Protein AF-A0A7C5D287-F1 (afdb_monomer)

Sequence (331 aa):
MSLDAKGRASMLAATVLAVMLTVVLGYGSAGIPYLELREWARSEGLNVTWEKKGKVWHITGNRGTMVLKNNSACALFNGVRVWLFYVVQASPSSIKVSDADLEHVIKPLFQAGAPRRVRVVVIDPGHGGRDRGYSCRNISEKSVTLTLANQLRSQLESKGYTVVLTRNSDTGVSLSGRAAKANAVKGDLFVSLHCNATEVSPGSAKGVEVYCLTPVNGRSTNSGRPGSSSAVMDLQQIKESVRLAFLVQSNVVNQVGMQDRGVRFGNFEVLRLVRMPGILIETGFLSNPSERERLLDPSYQARLVMAICDAIHEYARGNTTYNQRGQGSGK

Radius of gyration: 21.34 Å; Cα contacts (8 Å, |Δi|>4): 691; chains: 1; bounding box: 63×61×52 Å

pLDDT: mean 87.02, std 17.91, range [31.44, 98.94]

Nearest PDB structures (foldseek):
  4rn7-assembly1_A  TM=9.288E-01  e=2.659E-21  Clostridioides difficile 630
  5emi-assembly1_A  TM=9.185E-01  e=3.587E-18  Nostoc punctiforme PCC 73102
  8c2o-assembly2_B  TM=8.917E-01  e=2.047E-17  Escherichia coli
  5j72-assembly1_A  TM=8.533E-01  e=7.673E-17  Clostridioides difficile 630
  8c0j-assembly1_A  TM=8.307E-01  e=1.485E-16  Citrobacter rodentium

Foldseek 3Di:
DDDDPVVVVVVVVVVVPVPPPVFPFDADPVRFTKGFVCSLLVVVVWDKDAPDQFAWIWIADPLAIKIAGAQAQWIAGVNFTAGFLDHWHTDNVTTIDTPCCVQQAVSLLRDFDDQDQAAEEEEEQPFADPGQPDDDDPDGFSVLSLVLRVLLCVLLVVVRHHYHYLDNHRHGDDLLSSQVVCVVVVGQEYEYETAAEDPPPQQPDKFKEKEAEAPQQGQFPPPRDGANDAPQDDSVLSSLLNLLRQLLLQLCCVQLVTDRPHYGYDNDSSNSRHNHNYMYMNLIYCSHPVRVVLSPDPVSSNSSSVSSSVSVVCSSRRHRHDDPPPPDPPD

Mean predicted aligned error: 7.83 Å

Structure (mmCIF, N/CA/C/O backbone):
data_AF-A0A7C5D287-F1
#
_entry.id   AF-A0A7C5D287-F1
#
loop_
_atom_site.group_PDB
_atom_site.id
_atom_site.type_symbol
_atom_site.label_atom_id
_atom_site.label_alt_id
_atom_site.label_comp_id
_atom_site.label_asym_id
_atom_site.label_entity_id
_atom_site.label_seq_id
_atom_site.pdbx_PDB_ins_code
_atom_site.Cartn_x
_atom_site.Cartn_y
_atom_site.Cartn_z
_atom_site.occupancy
_atom_site.B_iso_or_equiv
_atom_site.auth_seq_id
_atom_site.a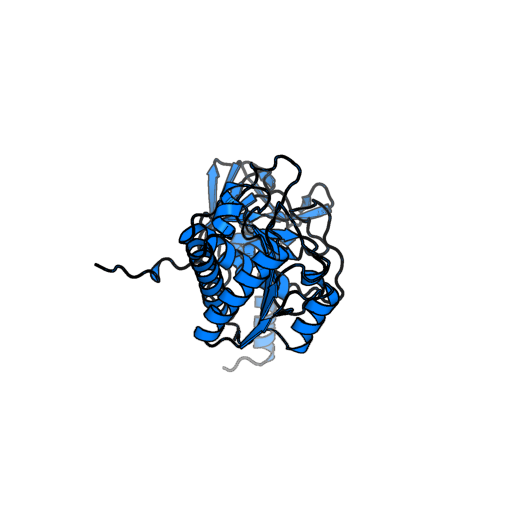uth_comp_id
_atom_site.auth_asym_id
_atom_site.auth_atom_id
_atom_site.pdbx_PDB_model_num
ATOM 1 N N . MET A 1 1 ? -37.020 -40.758 12.927 1.00 44.41 1 MET A N 1
ATOM 2 C CA . MET A 1 1 ? -37.681 -39.434 12.902 1.00 44.41 1 MET A CA 1
ATOM 3 C C . MET A 1 1 ? -36.865 -38.501 12.021 1.00 44.41 1 MET A C 1
ATOM 5 O O . MET A 1 1 ? -35.832 -38.005 12.445 1.00 44.41 1 MET A O 1
ATOM 9 N N . SER A 1 2 ? -37.265 -38.371 10.757 1.00 43.56 2 SER A N 1
ATOM 10 C CA . SER A 1 2 ? -36.645 -37.481 9.771 1.00 43.56 2 SER A CA 1
ATOM 11 C C . SER A 1 2 ? -37.422 -36.167 9.790 1.00 43.56 2 SER A C 1
ATOM 13 O O . SER A 1 2 ? -38.632 -36.177 9.584 1.00 43.56 2 SER A O 1
ATOM 15 N N . LEU A 1 3 ? -36.754 -35.058 10.113 1.00 40.56 3 LEU A N 1
ATOM 16 C CA . LEU A 1 3 ? -37.329 -33.72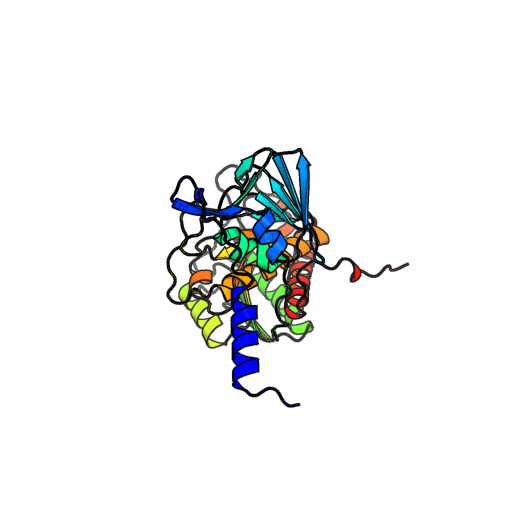5 9.941 1.00 40.56 3 LEU A CA 1
ATOM 17 C C . LEU A 1 3 ? -37.374 -33.406 8.444 1.00 40.56 3 LEU A C 1
ATOM 19 O O . LEU A 1 3 ? -36.377 -33.605 7.741 1.00 40.56 3 LEU A O 1
ATOM 23 N N . ASP A 1 4 ? -38.530 -32.938 7.978 1.00 59.97 4 ASP A N 1
ATOM 24 C CA . ASP A 1 4 ? -38.771 -32.609 6.578 1.00 59.97 4 ASP A CA 1
ATOM 25 C C . ASP A 1 4 ? -37.921 -31.411 6.100 1.00 59.97 4 ASP A C 1
ATOM 27 O O . ASP A 1 4 ? -37.342 -30.641 6.876 1.00 59.97 4 ASP A O 1
ATOM 31 N N . ALA A 1 5 ? -37.836 -31.250 4.779 1.00 48.78 5 ALA A N 1
ATOM 32 C CA . ALA A 1 5 ? -37.070 -30.184 4.140 1.00 48.78 5 ALA A CA 1
ATOM 33 C C . ALA A 1 5 ? -37.578 -28.763 4.480 1.00 48.78 5 ALA A C 1
ATOM 35 O O . ALA A 1 5 ? -36.818 -27.803 4.344 1.00 48.78 5 ALA A O 1
ATOM 36 N N . LYS A 1 6 ? -38.819 -28.611 4.972 1.00 48.47 6 LYS A N 1
ATOM 37 C CA . LYS A 1 6 ? -39.368 -27.322 5.423 1.00 48.47 6 LYS A CA 1
ATOM 38 C C . LYS A 1 6 ? -38.861 -26.950 6.820 1.00 48.47 6 LYS A C 1
ATOM 40 O O . LYS A 1 6 ? -38.581 -25.777 7.055 1.00 48.47 6 LYS A O 1
ATOM 45 N N . GLY A 1 7 ? -38.625 -27.929 7.695 1.00 40.66 7 GLY A N 1
ATOM 46 C CA . GLY A 1 7 ? -38.014 -27.736 9.014 1.00 40.66 7 GLY A CA 1
ATOM 47 C C . GLY A 1 7 ? -36.535 -27.332 8.970 1.00 40.66 7 GLY A C 1
ATOM 48 O O . GLY A 1 7 ? -36.065 -26.609 9.843 1.00 40.66 7 GLY A O 1
ATOM 49 N N . ARG A 1 8 ? -35.790 -27.731 7.928 1.00 46.97 8 ARG A N 1
ATOM 50 C CA . ARG A 1 8 ? -34.397 -27.278 7.723 1.00 46.97 8 ARG A CA 1
ATOM 51 C C . ARG A 1 8 ? -34.311 -25.867 7.135 1.00 46.97 8 ARG A C 1
ATOM 53 O O . ARG A 1 8 ? -33.411 -25.115 7.502 1.00 46.97 8 ARG A O 1
ATOM 60 N N . ALA A 1 9 ? -35.259 -25.483 6.279 1.00 42.81 9 ALA A N 1
ATOM 61 C CA . ALA A 1 9 ? -35.326 -24.134 5.715 1.00 42.81 9 ALA A CA 1
ATOM 62 C C . ALA A 1 9 ? -35.752 -23.081 6.756 1.00 42.81 9 ALA A C 1
ATOM 64 O O . ALA A 1 9 ? -35.215 -21.975 6.750 1.00 42.81 9 ALA A O 1
ATOM 65 N N . SER A 1 10 ? -36.645 -23.424 7.692 1.00 41.81 10 SER A N 1
ATOM 66 C CA . SER A 1 10 ? -37.041 -22.518 8.780 1.00 41.81 10 SER A CA 1
ATOM 67 C C . SER A 1 10 ? -35.944 -22.340 9.834 1.00 41.81 10 SER A C 1
ATOM 69 O O . SER A 1 10 ? -35.790 -21.240 10.356 1.00 41.81 10 SER A O 1
ATOM 71 N N . MET A 1 11 ? -35.117 -23.363 10.088 1.00 38.91 11 MET A N 1
ATOM 72 C CA . MET 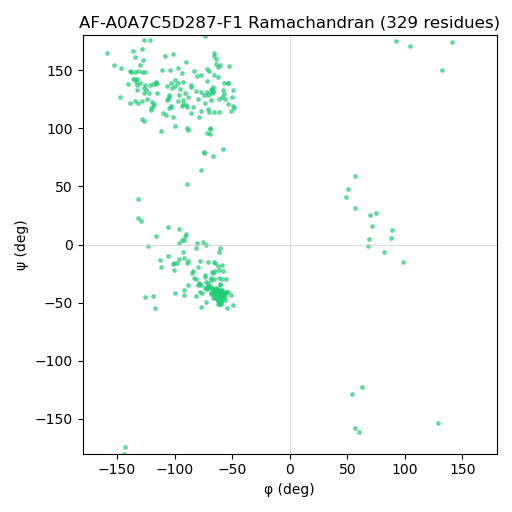A 1 11 ? -33.948 -23.244 10.969 1.00 38.91 11 MET A CA 1
ATOM 73 C C . MET A 1 11 ? -32.804 -22.450 10.318 1.00 38.91 11 MET A C 1
ATOM 75 O O . MET A 1 11 ? -32.174 -21.643 10.997 1.00 38.91 11 MET A O 1
ATOM 79 N N . LEU A 1 12 ? -32.563 -22.587 9.005 1.00 37.50 12 LEU A N 1
ATOM 80 C CA . LEU A 1 12 ? -31.613 -21.719 8.291 1.00 37.50 12 LEU A CA 1
ATOM 81 C C . LEU A 1 12 ? -32.113 -20.270 8.179 1.00 37.50 12 LEU A C 1
ATOM 83 O O . LEU A 1 12 ? -31.317 -19.355 8.359 1.00 37.50 12 LEU A O 1
ATOM 87 N N . ALA A 1 13 ? -33.412 -20.036 7.973 1.00 36.03 13 ALA A N 1
ATOM 88 C CA . ALA A 1 13 ? -33.974 -18.684 7.998 1.00 36.03 13 ALA A CA 1
ATOM 89 C C . ALA A 1 13 ? -33.930 -18.064 9.410 1.00 36.03 13 ALA A C 1
ATOM 91 O O . ALA A 1 13 ? -33.606 -16.889 9.550 1.00 36.03 13 ALA A O 1
ATOM 92 N N . ALA A 1 14 ? -34.161 -18.856 10.465 1.00 34.06 14 ALA A N 1
ATOM 93 C CA . ALA A 1 14 ? -34.075 -18.400 11.855 1.00 34.06 14 ALA A CA 1
ATOM 94 C C . ALA A 1 14 ? -32.630 -18.176 12.340 1.00 34.06 14 ALA A C 1
ATOM 96 O O . ALA A 1 14 ? -32.400 -17.331 13.201 1.00 34.06 14 ALA A O 1
ATOM 97 N N . THR A 1 15 ? -31.642 -18.868 11.761 1.00 33.41 15 THR A N 1
ATOM 98 C CA . THR A 1 15 ? -30.217 -18.668 12.096 1.00 33.41 15 THR A CA 1
ATOM 99 C C . THR A 1 15 ? -29.593 -17.519 11.291 1.00 33.41 15 THR A C 1
ATOM 101 O O . THR A 1 15 ? -28.661 -16.876 11.762 1.00 33.41 15 THR A O 1
ATOM 104 N N . VAL A 1 16 ? -30.144 -17.187 10.117 1.00 34.12 16 VAL A N 1
ATOM 105 C CA . VAL A 1 16 ? -29.738 -16.005 9.328 1.00 34.12 16 VAL A CA 1
ATOM 106 C C . VAL A 1 16 ? -30.372 -14.706 9.860 1.00 34.12 16 VAL A C 1
ATOM 108 O O . VAL A 1 16 ? -29.826 -13.629 9.639 1.00 34.12 16 VAL A O 1
ATOM 111 N N . LEU A 1 17 ? -31.459 -14.784 10.638 1.00 33.09 17 LEU A N 1
ATOM 112 C CA . LEU A 1 17 ? -32.114 -13.611 11.237 1.00 33.09 17 LEU A CA 1
ATOM 113 C C . LEU A 1 17 ? -31.613 -13.251 12.655 1.00 33.09 17 LEU A C 1
ATOM 115 O O . LEU A 1 17 ? -31.904 -12.161 13.140 1.00 33.09 17 LEU A O 1
ATOM 119 N N . ALA A 1 18 ? -30.842 -14.120 13.320 1.00 33.06 18 ALA A N 1
ATOM 120 C CA . ALA A 1 18 ? -30.454 -13.956 14.731 1.00 33.06 18 ALA A CA 1
ATOM 121 C C . ALA A 1 18 ? -29.103 -13.247 14.983 1.00 33.06 18 ALA A C 1
ATOM 123 O O . ALA A 1 18 ? -28.701 -13.092 16.133 1.00 33.06 18 ALA A O 1
ATOM 124 N N . VAL A 1 19 ? -28.417 -12.762 13.941 1.00 37.09 19 VAL A N 1
ATOM 125 C CA . VAL A 1 19 ? -27.291 -11.807 14.078 1.00 37.09 19 VAL A CA 1
ATOM 126 C C . VAL A 1 19 ? -27.470 -10.630 13.112 1.00 37.09 19 VAL A C 1
ATOM 128 O O . VAL A 1 19 ? -26.521 -10.114 12.532 1.00 37.09 19 VAL A O 1
ATOM 131 N N . MET A 1 20 ? -28.705 -10.153 12.946 1.00 38.22 20 MET A N 1
ATOM 132 C CA . MET A 1 20 ? -28.914 -8.740 12.627 1.00 38.22 20 MET A CA 1
ATOM 133 C C . MET A 1 20 ? -28.654 -7.974 13.922 1.00 38.22 20 MET A C 1
ATOM 135 O O . MET A 1 20 ? -29.569 -7.641 14.670 1.00 38.22 20 MET A O 1
ATOM 139 N N . LEU A 1 21 ? -27.367 -7.788 14.235 1.00 41.53 21 LEU A N 1
ATOM 140 C CA . LEU A 1 21 ? -26.924 -6.805 15.211 1.00 41.53 21 LEU A CA 1
ATOM 141 C C . LEU A 1 21 ? -27.648 -5.512 14.827 1.00 41.53 21 LEU A C 1
ATOM 143 O O . LEU A 1 21 ? -27.489 -5.046 13.697 1.00 41.53 21 LEU A O 1
ATOM 147 N N . THR A 1 22 ? -28.502 -4.986 15.704 1.00 40.97 22 THR A N 1
ATOM 148 C CA . THR A 1 22 ? -29.134 -3.681 15.511 1.00 40.97 22 THR A CA 1
ATOM 149 C C . THR A 1 22 ? -28.029 -2.637 15.586 1.00 40.97 22 THR A C 1
ATOM 151 O O . THR A 1 22 ? -27.821 -2.002 16.613 1.00 40.97 22 THR A O 1
ATOM 154 N N . VAL A 1 23 ? -27.246 -2.520 14.518 1.00 50.84 23 VAL A N 1
ATOM 155 C CA . VAL A 1 23 ? -26.217 -1.509 14.378 1.00 50.84 23 VAL A CA 1
ATOM 156 C C . VAL A 1 23 ? -26.973 -0.203 14.240 1.00 50.84 23 VAL A C 1
ATOM 158 O O . VAL A 1 23 ? -27.523 0.115 13.185 1.00 50.84 23 VAL A O 1
ATOM 161 N N . VAL A 1 24 ? -27.059 0.538 15.339 1.00 53.25 24 VAL A N 1
ATOM 162 C CA . VAL A 1 24 ? -27.592 1.893 15.304 1.00 53.25 24 VAL A CA 1
ATOM 163 C C . VAL A 1 24 ? -26.574 2.735 14.544 1.00 53.25 24 VAL A C 1
ATOM 165 O O . VAL A 1 24 ? -25.541 3.133 15.083 1.00 53.25 24 VAL A O 1
ATOM 168 N N . LEU A 1 25 ? -26.856 2.969 13.263 1.00 57.84 25 LEU A N 1
ATOM 169 C CA . LEU A 1 25 ? -26.079 3.871 12.426 1.00 57.84 25 LEU A CA 1
ATOM 170 C C . LEU A 1 25 ? -26.161 5.279 13.020 1.00 57.84 25 LEU A C 1
ATOM 172 O O . LEU A 1 25 ? -27.223 5.900 13.053 1.00 57.84 25 LEU A O 1
ATOM 176 N N . GLY A 1 26 ? -25.026 5.783 13.498 1.00 58.56 26 GLY A N 1
ATOM 177 C CA . GLY A 1 26 ? -24.863 7.199 13.796 1.00 58.56 26 GLY A CA 1
ATOM 178 C C . GLY A 1 26 ? -24.281 7.908 12.581 1.00 58.56 26 GLY A C 1
ATOM 179 O O . GLY A 1 26 ? -23.369 7.387 11.946 1.00 58.56 26 GLY A O 1
ATOM 180 N N . TYR A 1 27 ? -24.757 9.108 12.265 1.00 65.31 27 TYR A N 1
ATOM 181 C CA . TYR A 1 27 ? -24.144 9.932 11.224 1.00 65.31 27 TYR A CA 1
ATOM 182 C C . TYR A 1 27 ? -23.073 10.847 11.826 1.00 65.31 27 TYR A C 1
ATOM 184 O O . TYR A 1 27 ? -23.308 11.529 12.823 1.00 65.31 27 TYR A O 1
ATOM 192 N N . GLY A 1 28 ? -21.882 10.855 11.224 1.00 61.47 28 GLY A N 1
ATOM 193 C CA . GLY A 1 28 ? -20.822 11.815 11.529 1.00 61.47 28 GLY A CA 1
ATOM 194 C C . GLY A 1 28 ? -21.116 13.211 10.964 1.00 61.47 28 GLY A C 1
ATOM 195 O O . GLY A 1 28 ? -22.102 13.419 10.260 1.00 61.47 28 GLY A O 1
ATOM 196 N N . SER A 1 29 ? -20.205 14.162 11.199 1.00 56.69 29 SER A N 1
ATOM 197 C CA . SER A 1 29 ? -20.345 15.592 10.846 1.00 56.69 29 SER A CA 1
ATOM 198 C C . SER A 1 29 ? -20.520 15.912 9.350 1.00 56.69 29 SER A C 1
ATOM 200 O O . SER A 1 29 ? -20.726 17.068 8.999 1.00 56.69 29 SER A O 1
ATOM 202 N N . ALA A 1 30 ? -20.466 14.908 8.472 1.00 63.47 30 ALA A N 1
ATOM 203 C CA . ALA A 1 30 ? -20.655 15.033 7.027 1.00 63.47 30 ALA A CA 1
ATOM 204 C C . ALA A 1 30 ? -21.644 13.994 6.452 1.00 63.47 30 ALA A C 1
ATOM 206 O O . ALA A 1 30 ? -21.555 13.650 5.278 1.00 63.47 30 ALA A O 1
ATOM 207 N N . GLY A 1 31 ? -22.541 13.433 7.276 1.00 74.31 31 GLY A N 1
ATOM 208 C CA . GLY A 1 31 ? -23.495 12.407 6.823 1.00 74.31 31 GLY A CA 1
ATOM 209 C C . GLY A 1 31 ? -22.857 11.042 6.534 1.00 74.31 31 GLY A C 1
ATOM 210 O O . GLY A 1 31 ? -23.463 10.195 5.887 1.00 74.31 31 GLY A O 1
ATOM 211 N N . ILE A 1 32 ? -21.635 10.815 7.020 1.00 80.88 32 ILE A N 1
ATOM 212 C CA . ILE A 1 32 ? -20.926 9.538 6.892 1.00 80.88 32 ILE A CA 1
ATOM 213 C C . ILE A 1 32 ? -21.429 8.572 7.971 1.00 80.88 32 ILE A C 1
ATOM 215 O O . ILE A 1 32 ? -21.481 8.980 9.135 1.00 80.88 32 ILE A O 1
ATOM 219 N N . PRO A 1 33 ? -21.776 7.317 7.638 1.00 89.38 33 PRO A N 1
ATOM 220 C CA . PRO A 1 33 ? -22.187 6.327 8.627 1.00 89.38 33 PRO A CA 1
ATOM 221 C C . PRO A 1 33 ? -21.014 5.912 9.521 1.00 89.38 33 PRO A C 1
ATOM 223 O O . PRO A 1 33 ? -19.933 5.563 9.043 1.00 89.38 33 PRO A O 1
ATOM 226 N N . TYR A 1 34 ? -21.244 5.943 10.829 1.00 93.25 34 TYR A N 1
ATOM 227 C CA . TYR A 1 34 ? -20.328 5.506 11.876 1.00 93.25 34 TYR A CA 1
ATOM 228 C C . TYR A 1 34 ? -20.985 4.412 12.716 1.00 93.25 34 TYR A C 1
ATOM 230 O O . TYR A 1 34 ? -22.149 4.537 13.108 1.00 93.25 34 TYR A O 1
ATOM 238 N N . LEU A 1 35 ? -20.212 3.371 13.027 1.00 94.81 35 LEU A N 1
ATOM 239 C CA . LEU A 1 35 ? -20.645 2.246 13.854 1.00 94.81 35 LEU A CA 1
ATOM 240 C C . LEU A 1 35 ? -19.921 2.254 15.195 1.00 94.81 35 LEU A C 1
ATOM 242 O O . LEU A 1 35 ? -18.762 2.667 15.278 1.00 94.81 35 LEU A O 1
ATOM 246 N N . GLU A 1 36 ? -20.582 1.746 16.234 1.00 96.56 36 GLU A N 1
ATOM 247 C CA . GLU A 1 36 ? -19.920 1.431 17.498 1.00 96.56 36 GLU A CA 1
ATOM 248 C C . GLU A 1 36 ? -18.914 0.298 17.291 1.00 96.56 36 GLU A C 1
ATOM 250 O O . GLU A 1 36 ? -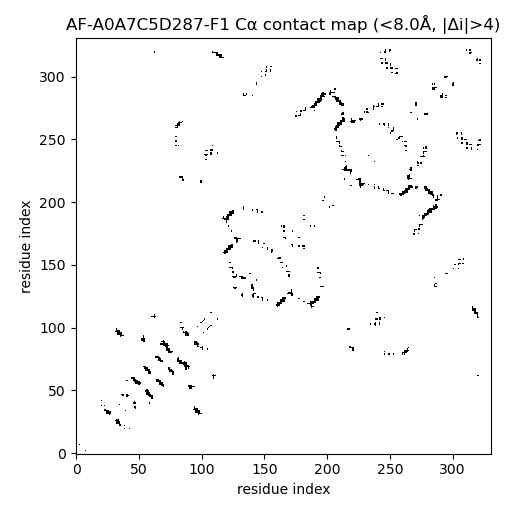19.266 -0.853 17.018 1.00 96.56 36 GLU A O 1
ATOM 255 N N . LEU A 1 37 ? -17.632 0.619 17.462 1.00 96.25 37 LEU A N 1
ATOM 256 C CA . LEU A 1 37 ? -16.538 -0.301 17.179 1.00 96.25 37 LEU A CA 1
ATOM 257 C C . LEU A 1 37 ? -16.621 -1.561 18.040 1.00 96.25 37 LEU A C 1
ATOM 259 O O . LEU A 1 37 ? -16.266 -2.636 17.576 1.00 96.25 37 LEU A O 1
ATOM 263 N N . ARG A 1 38 ? -17.079 -1.451 19.292 1.00 95.00 38 ARG A N 1
ATOM 264 C CA . ARG A 1 38 ? -17.205 -2.610 20.189 1.00 95.00 38 ARG A CA 1
ATOM 265 C C . ARG A 1 38 ? -18.220 -3.630 19.684 1.00 95.00 38 ARG A C 1
ATOM 267 O O . ARG A 1 38 ? -18.015 -4.825 19.870 1.00 95.00 38 ARG A O 1
ATOM 274 N N . GLU A 1 39 ? -19.314 -3.159 19.099 1.00 95.31 39 GLU A N 1
ATOM 275 C CA . GLU A 1 39 ? -20.385 -4.013 18.590 1.00 95.31 39 GLU A CA 1
ATOM 276 C C . GLU A 1 39 ? -19.930 -4.717 17.316 1.00 95.31 39 GLU A C 1
ATOM 278 O O . GLU A 1 39 ? -19.971 -5.945 17.252 1.00 95.31 39 GLU A O 1
ATOM 283 N N . TRP A 1 40 ? -19.382 -3.949 16.372 1.00 96.19 40 TRP A N 1
ATOM 284 C CA . TRP A 1 40 ? -18.790 -4.488 15.151 1.00 96.19 40 TRP A CA 1
ATOM 285 C C . TRP A 1 40 ? -17.640 -5.466 15.444 1.00 96.19 40 TRP A C 1
ATOM 287 O O . TRP A 1 40 ? -17.589 -6.567 14.904 1.00 96.19 40 TRP A O 1
ATOM 297 N N . ALA A 1 41 ? -16.729 -5.118 16.356 1.00 95.88 41 ALA A N 1
ATOM 298 C CA . ALA A 1 41 ? -15.607 -5.985 16.706 1.00 95.88 41 ALA A CA 1
ATOM 299 C C . ALA A 1 41 ? -16.099 -7.313 17.289 1.00 95.88 41 ALA A C 1
ATOM 301 O O . ALA A 1 41 ? -15.585 -8.365 16.923 1.00 95.88 41 ALA A O 1
ATOM 302 N N . ARG A 1 42 ? -17.143 -7.284 18.129 1.00 95.19 42 ARG A N 1
ATOM 303 C CA . ARG A 1 42 ? -17.762 -8.501 18.664 1.00 95.19 42 ARG A CA 1
ATOM 304 C C . ARG A 1 42 ? -18.325 -9.388 17.551 1.00 95.19 42 ARG A C 1
ATOM 306 O O . ARG A 1 42 ? -18.115 -10.597 17.616 1.00 95.19 42 ARG A O 1
ATOM 313 N N . SER A 1 43 ? -18.998 -8.823 16.542 1.00 94.12 43 SER A N 1
ATOM 314 C CA . SER A 1 43 ? -19.510 -9.613 15.407 1.00 94.12 43 SER A CA 1
ATOM 315 C C . SER A 1 43 ? -18.402 -10.205 14.533 1.00 94.12 43 SER A C 1
ATOM 317 O O . SER A 1 43 ? -18.608 -11.241 13.912 1.00 94.12 43 SER A O 1
ATOM 319 N N . GLU A 1 44 ? -17.217 -9.596 14.529 1.00 93.94 44 GLU A N 1
ATOM 320 C CA . GLU A 1 44 ? -16.030 -10.089 13.817 1.00 93.94 44 GLU A CA 1
ATOM 321 C C . GLU A 1 44 ? -15.134 -11.003 14.682 1.00 93.94 44 GLU A C 1
ATOM 323 O O . GLU A 1 44 ? -14.060 -11.418 14.246 1.00 93.94 44 GLU A O 1
ATOM 328 N N . GLY A 1 45 ? -15.539 -11.321 15.920 1.00 94.25 45 GLY A N 1
ATOM 329 C CA . GLY A 1 45 ? -14.746 -12.146 16.841 1.00 94.25 45 GLY A CA 1
ATOM 330 C C . GLY A 1 45 ? -13.477 -11.459 17.368 1.00 94.25 45 GLY A C 1
ATOM 331 O O . GLY A 1 45 ? -12.508 -12.128 17.727 1.00 94.25 45 GLY A O 1
ATOM 332 N N . LEU A 1 46 ? -13.466 -10.127 17.400 1.00 95.81 46 LEU A N 1
ATOM 333 C CA . LEU A 1 46 ? -12.357 -9.288 17.845 1.00 95.81 46 LEU A CA 1
ATOM 334 C C . LEU A 1 46 ? -12.618 -8.714 19.243 1.00 95.81 46 LEU A C 1
ATOM 336 O O . LEU A 1 46 ? -13.754 -8.448 19.639 1.00 95.81 46 LEU A O 1
ATOM 340 N N . ASN A 1 47 ? -11.541 -8.476 19.988 1.00 96.62 47 ASN A N 1
ATOM 341 C CA . ASN A 1 47 ? -11.599 -7.869 21.315 1.00 96.62 47 ASN A CA 1
ATOM 342 C C . ASN A 1 47 ? -11.254 -6.377 21.259 1.00 96.62 47 ASN A C 1
ATOM 344 O O . ASN A 1 47 ? -10.326 -5.988 20.554 1.00 96.62 47 ASN A O 1
ATOM 348 N N . VAL A 1 48 ? -11.954 -5.553 22.047 1.00 96.62 48 VAL A N 1
ATOM 349 C CA . VAL A 1 48 ? -11.709 -4.104 22.133 1.00 96.62 48 VAL A CA 1
ATOM 350 C C . VAL A 1 48 ? -11.354 -3.696 23.556 1.00 96.62 48 VAL A C 1
ATOM 352 O O . VAL A 1 48 ? -12.194 -3.743 24.461 1.00 96.62 48 VAL A O 1
ATOM 355 N N . THR A 1 49 ? -10.132 -3.206 23.738 1.00 95.75 49 THR A N 1
ATOM 356 C CA . THR A 1 49 ? -9.632 -2.654 25.005 1.00 95.75 49 THR A CA 1
ATOM 357 C C . THR A 1 49 ? -9.177 -1.205 24.830 1.00 95.75 49 THR A C 1
ATOM 359 O O . THR A 1 49 ? -9.222 -0.639 23.735 1.00 95.75 49 THR A O 1
ATOM 362 N N . TRP A 1 50 ? -8.778 -0.559 25.923 1.00 94.62 50 TRP A N 1
ATOM 363 C CA . TRP A 1 50 ? -8.213 0.787 25.898 1.00 94.62 50 TRP A CA 1
ATOM 364 C C . TRP A 1 50 ? -6.940 0.841 26.735 1.00 94.62 50 TRP A C 1
ATOM 366 O O . TRP A 1 50 ? -6.862 0.250 27.807 1.00 94.62 50 TRP A O 1
ATOM 376 N N . GLU A 1 51 ? -5.964 1.601 26.255 1.00 92.62 51 GLU A N 1
ATOM 377 C CA . GLU A 1 51 ? -4.736 1.917 26.993 1.00 92.62 51 GLU A CA 1
ATOM 378 C C . GLU A 1 51 ? -4.912 3.223 27.770 1.00 92.62 51 GLU A C 1
ATOM 380 O O . GLU A 1 51 ? -4.599 3.319 28.952 1.00 92.62 51 GLU A O 1
ATOM 385 N N . LYS A 1 52 ? -5.512 4.228 27.119 1.00 90.88 52 LYS A N 1
ATOM 386 C CA . LYS A 1 52 ? -5.884 5.501 27.738 1.00 90.88 52 LYS A CA 1
ATOM 387 C C . LYS A 1 52 ? -7.344 5.782 27.430 1.00 90.88 52 LYS A C 1
ATOM 389 O O . LYS A 1 52 ? -7.685 6.087 26.287 1.00 90.88 52 LYS A O 1
ATOM 394 N N . LYS A 1 53 ? -8.203 5.668 28.446 1.00 87.81 53 LYS A N 1
ATOM 395 C CA . LYS A 1 53 ? -9.665 5.756 28.305 1.00 87.81 53 LYS A CA 1
ATOM 396 C C . LYS A 1 53 ? -10.078 7.001 27.505 1.00 87.81 53 LYS A C 1
ATOM 398 O O . LYS A 1 53 ? -9.634 8.110 27.799 1.00 87.81 53 LYS A O 1
ATOM 403 N N . GLY A 1 54 ? -10.881 6.797 26.460 1.00 83.88 54 GLY A N 1
ATOM 404 C CA . GLY A 1 54 ? -11.348 7.850 25.549 1.00 83.88 54 GLY A CA 1
ATOM 405 C C . GLY A 1 54 ? -10.287 8.477 24.634 1.00 83.88 54 GLY A C 1
ATOM 406 O O . GLY A 1 54 ? -10.600 9.415 23.904 1.00 83.88 54 GLY A O 1
ATOM 407 N N . LYS A 1 55 ? -9.041 7.984 24.647 1.00 92.88 55 LYS A N 1
ATOM 408 C CA . LYS A 1 55 ? -7.938 8.524 23.834 1.00 92.88 55 LYS A CA 1
ATOM 409 C C . LYS A 1 55 ? -7.260 7.474 22.962 1.00 92.88 55 LYS A C 1
ATOM 411 O O . LYS A 1 55 ? -7.020 7.764 21.795 1.00 92.88 55 LYS A O 1
ATOM 416 N N . VAL A 1 56 ? -6.951 6.297 23.506 1.00 96.06 56 VAL A N 1
ATOM 417 C CA . VAL A 1 56 ? -6.204 5.235 22.814 1.00 96.06 56 VAL A CA 1
ATOM 418 C C . VAL A 1 56 ? -6.881 3.892 23.046 1.00 96.06 56 VAL A C 1
ATOM 420 O O . VAL A 1 56 ? -7.061 3.470 24.192 1.00 96.06 56 VAL A O 1
ATOM 423 N N . TRP A 1 57 ? -7.233 3.242 21.945 1.00 96.94 57 TRP A N 1
ATOM 424 C CA . TRP A 1 57 ? -8.023 2.023 21.880 1.00 96.94 57 TRP A CA 1
ATOM 425 C C . TRP A 1 57 ? -7.285 0.952 21.091 1.00 96.94 57 TRP A C 1
ATOM 427 O O . TRP A 1 57 ? -6.555 1.265 20.154 1.00 96.94 57 TRP A O 1
ATOM 437 N N . HIS A 1 58 ? -7.499 -0.302 21.466 1.00 97.38 58 HIS A N 1
ATOM 438 C CA . HIS A 1 58 ? -6.888 -1.465 20.836 1.00 97.38 58 HIS A CA 1
ATOM 439 C C . HIS A 1 58 ? -7.990 -2.395 20.339 1.00 97.38 58 HIS A C 1
ATOM 441 O O . HIS A 1 58 ? -8.902 -2.717 21.098 1.00 97.38 58 HIS A O 1
ATOM 447 N N . ILE A 1 59 ? -7.899 -2.817 19.080 1.00 96.88 59 ILE A N 1
ATOM 448 C CA . ILE A 1 59 ? -8.664 -3.937 18.524 1.00 96.88 59 ILE A CA 1
ATOM 449 C C . ILE A 1 59 ? -7.691 -5.097 18.366 1.00 96.88 59 ILE A C 1
ATOM 451 O O . ILE A 1 59 ? -6.677 -4.939 17.688 1.00 96.88 59 ILE A O 1
ATOM 455 N N . THR A 1 60 ? -7.985 -6.251 18.952 1.00 96.50 60 THR A N 1
ATOM 456 C CA . THR A 1 60 ? -7.096 -7.418 18.920 1.00 96.50 60 THR A CA 1
ATOM 457 C C . THR A 1 60 ? -7.823 -8.642 18.383 1.00 96.50 60 THR A C 1
ATOM 459 O O . THR A 1 60 ? -8.956 -8.927 18.768 1.00 96.50 60 THR A O 1
ATOM 462 N N . GLY A 1 61 ? -7.137 -9.387 17.521 1.00 92.62 61 GLY A N 1
ATOM 463 C CA . GLY A 1 61 ? -7.555 -10.686 17.008 1.00 92.62 61 GLY A CA 1
ATOM 464 C C . GLY A 1 61 ? -6.357 -11.620 16.841 1.00 92.62 61 GLY A C 1
ATOM 465 O O . GLY A 1 61 ? -5.224 -11.276 17.172 1.00 92.62 61 GLY A O 1
ATOM 466 N N . ASN A 1 62 ? -6.585 -12.804 16.275 1.00 88.44 62 ASN A N 1
ATOM 467 C CA . ASN A 1 62 ? -5.531 -13.804 16.039 1.00 88.44 62 ASN A CA 1
ATOM 468 C C . ASN A 1 62 ? -4.404 -13.331 15.096 1.00 88.44 62 ASN A C 1
ATOM 470 O O . ASN A 1 62 ? -3.307 -13.882 15.124 1.00 88.44 62 ASN A O 1
ATOM 474 N N . ARG A 1 63 ? -4.673 -12.322 14.261 1.00 86.25 63 ARG A N 1
ATOM 475 C CA . ARG A 1 63 ? -3.734 -11.736 13.291 1.00 86.25 63 ARG A CA 1
ATOM 476 C C . ARG A 1 63 ? -3.030 -10.487 13.812 1.00 86.25 63 ARG A C 1
ATOM 478 O O . ARG A 1 63 ? -2.217 -9.908 13.100 1.00 86.25 63 ARG A O 1
ATOM 485 N N . GLY A 1 64 ? -3.303 -10.077 15.046 1.00 92.50 64 GLY A N 1
ATOM 486 C CA . GLY A 1 64 ? -2.566 -9.005 15.698 1.00 92.50 64 GLY A CA 1
ATOM 487 C C . GLY A 1 64 ? -3.457 -7.932 16.292 1.00 92.50 64 GLY A C 1
ATOM 488 O O . GLY A 1 64 ? -4.599 -8.196 16.669 1.00 92.50 64 GLY A O 1
ATOM 489 N N . THR A 1 65 ? -2.907 -6.726 16.396 1.00 96.06 65 THR A N 1
ATOM 490 C CA . THR A 1 65 ? -3.533 -5.618 17.116 1.00 96.06 65 THR A CA 1
ATOM 491 C C . THR A 1 65 ? -3.506 -4.345 16.288 1.00 96.06 65 THR A C 1
ATOM 493 O O . THR A 1 65 ? -2.467 -3.963 15.745 1.00 96.06 65 THR A O 1
ATOM 496 N N . MET A 1 66 ? -4.651 -3.667 16.230 1.00 97.88 66 MET A N 1
ATOM 497 C CA . MET A 1 66 ? -4.793 -2.321 15.694 1.00 97.88 66 MET A CA 1
ATOM 498 C C . MET A 1 66 ? -4.947 -1.310 16.828 1.00 97.88 66 MET A C 1
ATOM 500 O O . MET A 1 66 ? -5.846 -1.436 17.656 1.00 97.88 66 MET A O 1
ATOM 504 N N . VAL A 1 67 ? -4.108 -0.278 16.827 1.00 98.44 67 VAL A N 1
ATOM 505 C CA . VAL A 1 67 ? -4.186 0.866 17.736 1.00 98.44 67 VAL A CA 1
ATOM 506 C C . VAL A 1 67 ? -4.915 2.012 17.047 1.00 98.44 67 VAL A C 1
ATOM 508 O O . VAL A 1 67 ? -4.484 2.491 15.995 1.00 98.44 67 VAL A O 1
ATOM 511 N N . LEU A 1 68 ? -5.989 2.484 17.674 1.00 98.19 68 LEU A N 1
ATOM 512 C CA . LEU A 1 68 ? -6.818 3.599 17.228 1.00 98.19 68 LEU A CA 1
ATOM 513 C C . LEU A 1 68 ? -6.741 4.748 18.232 1.00 98.19 68 LEU A C 1
ATOM 515 O O . LEU A 1 68 ? -6.791 4.543 19.446 1.00 98.19 68 LEU A O 1
ATOM 519 N N . LYS A 1 69 ? -6.636 5.979 17.726 1.00 97.38 69 LYS A N 1
ATOM 520 C CA . LYS A 1 69 ? -6.560 7.190 18.551 1.00 97.38 69 LYS A CA 1
ATOM 521 C C . LYS A 1 69 ? -7.734 8.108 18.260 1.00 97.38 69 LYS A C 1
ATOM 523 O O . LYS A 1 69 ? -8.078 8.314 17.101 1.00 97.38 69 LYS A O 1
ATOM 528 N N . ASN A 1 70 ? -8.311 8.682 19.310 1.00 96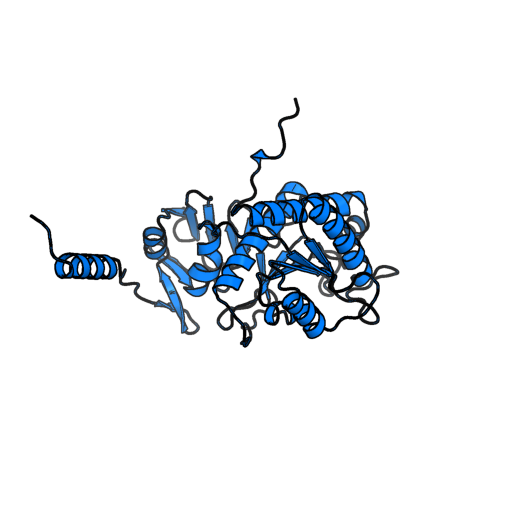.06 70 ASN A N 1
ATOM 529 C CA . ASN A 1 70 ? -9.382 9.663 19.169 1.00 96.06 70 ASN A CA 1
ATOM 530 C C . ASN A 1 70 ? -8.927 10.849 18.305 1.00 96.06 70 ASN A C 1
ATOM 532 O O . ASN A 1 70 ? -7.800 11.323 18.461 1.00 96.06 70 ASN A O 1
ATOM 536 N N . ASN A 1 71 ? -9.810 11.330 17.431 1.00 95.19 71 ASN A N 1
ATOM 537 C CA . ASN A 1 71 ? -9.572 12.448 16.523 1.00 95.19 71 ASN A CA 1
ATOM 538 C C . ASN A 1 71 ? -8.353 12.249 15.597 1.00 95.19 71 ASN A C 1
ATOM 540 O O . ASN A 1 71 ? -7.665 13.198 15.228 1.00 95.19 71 ASN A O 1
ATOM 544 N N . SER A 1 72 ? -8.066 10.995 15.240 1.00 95.81 72 SER A N 1
ATOM 545 C CA . SER A 1 72 ? -6.994 10.616 14.320 1.00 95.81 72 SER A CA 1
ATOM 546 C C . SER A 1 72 ? -7.542 9.683 13.250 1.00 95.81 72 SER A C 1
ATOM 548 O O . SER A 1 72 ? -8.318 8.778 13.549 1.00 95.81 72 SER A O 1
ATOM 550 N N . ALA A 1 73 ? -7.105 9.883 12.008 1.00 95.75 73 ALA A N 1
ATOM 551 C CA . ALA A 1 73 ? -7.267 8.910 10.927 1.00 95.75 73 ALA A CA 1
ATOM 552 C C . ALA A 1 73 ? -6.041 7.985 10.802 1.00 95.75 73 ALA A C 1
ATOM 554 O O . ALA A 1 73 ? -6.047 7.050 10.019 1.00 95.75 73 ALA A O 1
ATOM 555 N N . CYS A 1 74 ? -4.961 8.231 11.547 1.00 97.38 74 CYS A N 1
ATOM 556 C CA . CYS A 1 74 ? -3.792 7.356 11.557 1.00 97.38 74 CYS A CA 1
ATOM 557 C C . CYS A 1 74 ? -3.962 6.274 12.631 1.00 97.38 74 CYS A C 1
ATOM 559 O O . CYS A 1 74 ? -4.057 6.598 13.823 1.00 97.38 74 CYS A O 1
ATOM 561 N N . ALA A 1 75 ? -3.984 5.017 12.190 1.00 98.06 75 ALA A N 1
ATOM 562 C CA . ALA A 1 75 ? -3.979 3.811 13.007 1.00 98.06 75 ALA A CA 1
ATOM 563 C C . ALA A 1 75 ? -2.624 3.090 12.900 1.00 98.06 75 ALA A C 1
ATOM 565 O O . ALA A 1 75 ? -1.856 3.321 11.964 1.00 98.06 75 ALA A O 1
ATOM 566 N N . LEU A 1 76 ? -2.333 2.197 13.848 1.00 98.25 76 LEU A N 1
ATOM 567 C CA . LEU A 1 76 ? -1.179 1.294 13.773 1.00 98.25 76 LEU A CA 1
ATOM 568 C C . LEU A 1 76 ? -1.668 -0.148 13.808 1.00 98.25 76 LEU A C 1
ATOM 570 O O . LEU A 1 76 ? -2.219 -0.553 14.823 1.00 98.25 76 LEU A O 1
ATOM 574 N N . PHE A 1 77 ? -1.442 -0.928 12.756 1.00 97.56 77 PHE A N 1
ATOM 575 C CA . PHE A 1 77 ? -1.685 -2.369 12.768 1.00 97.56 77 PHE A CA 1
ATOM 576 C C . PHE A 1 77 ? -0.346 -3.100 12.865 1.00 97.56 77 PHE A C 1
ATOM 578 O O . PHE A 1 77 ? 0.518 -2.934 12.006 1.00 97.56 77 PHE A O 1
ATOM 585 N N . ASN A 1 78 ? -0.138 -3.850 13.950 1.00 95.62 78 ASN A N 1
ATOM 586 C CA . ASN A 1 78 ? 1.139 -4.510 14.264 1.00 95.62 78 ASN A CA 1
ATOM 587 C C . ASN A 1 78 ? 2.357 -3.569 14.159 1.00 95.62 78 ASN A C 1
ATOM 589 O O . ASN A 1 78 ? 3.403 -3.932 13.630 1.00 95.62 78 ASN A O 1
ATOM 593 N N . GLY A 1 79 ? 2.197 -2.331 14.637 1.00 95.75 79 GLY A N 1
ATOM 594 C CA . GLY A 1 79 ? 3.245 -1.304 14.627 1.00 95.75 79 GLY A CA 1
ATOM 595 C C . GLY A 1 79 ? 3.421 -0.555 13.302 1.00 95.75 79 GLY A C 1
ATOM 596 O O . GLY A 1 79 ? 4.146 0.435 13.281 1.00 95.75 79 GLY A O 1
ATOM 597 N N . VAL A 1 80 ? 2.732 -0.962 12.231 1.00 97.75 80 VAL A N 1
ATOM 598 C CA . VAL A 1 80 ? 2.799 -0.323 10.908 1.00 97.75 80 VAL A CA 1
ATOM 599 C C . VAL A 1 80 ? 1.604 0.601 10.702 1.00 97.75 80 VAL A C 1
ATOM 601 O O . VAL A 1 80 ? 0.466 0.258 11.031 1.00 97.75 80 VAL A O 1
ATOM 604 N N . ARG A 1 81 ? 1.848 1.789 10.153 1.00 98.50 81 ARG A N 1
ATOM 605 C CA . ARG A 1 81 ? 0.832 2.813 9.917 1.00 98.50 81 ARG A CA 1
ATOM 606 C C . ARG A 1 81 ? -0.161 2.384 8.849 1.00 98.50 81 ARG A C 1
ATOM 608 O O . ARG A 1 81 ? 0.201 1.967 7.749 1.00 98.50 81 ARG A O 1
ATOM 615 N N . VAL A 1 82 ? -1.432 2.588 9.159 1.00 98.19 82 VAL A N 1
ATOM 616 C CA . VAL A 1 82 ? -2.552 2.443 8.232 1.00 98.19 82 VAL A CA 1
ATOM 617 C C . VAL A 1 82 ? -3.414 3.685 8.380 1.00 98.19 82 VAL A C 1
ATOM 619 O O . VAL A 1 82 ? -3.859 4.013 9.481 1.00 98.19 82 VAL A O 1
ATOM 622 N N . TRP A 1 83 ? -3.608 4.416 7.288 1.00 97.75 83 TRP A N 1
ATOM 623 C CA . TRP A 1 83 ? -4.493 5.571 7.284 1.00 97.75 83 TRP A CA 1
ATOM 624 C C . TRP A 1 83 ? -5.927 5.134 7.026 1.00 97.75 83 TRP A C 1
ATOM 626 O O . TRP A 1 83 ? -6.176 4.319 6.153 1.00 97.75 83 TRP A O 1
ATOM 636 N N . LEU A 1 84 ? -6.860 5.702 7.771 1.00 95.62 84 LEU A N 1
ATOM 637 C CA . LEU A 1 84 ? -8.295 5.583 7.577 1.00 95.62 84 LEU A CA 1
ATOM 638 C C . LEU A 1 84 ? -8.781 6.703 6.647 1.00 95.62 84 LEU A C 1
ATOM 640 O O . LEU A 1 84 ? -8.150 7.761 6.536 1.00 95.62 84 LEU A O 1
ATOM 644 N N . PHE A 1 85 ? -9.921 6.494 5.999 1.00 92.00 85 PHE A N 1
ATOM 645 C CA . PHE A 1 85 ? -10.638 7.527 5.258 1.00 92.00 85 PHE A CA 1
ATOM 646 C C . PHE A 1 85 ? -11.095 8.647 6.193 1.00 92.00 85 PHE A C 1
ATOM 648 O O . PHE A 1 85 ? -11.024 9.828 5.841 1.00 92.00 85 PHE A O 1
ATOM 655 N N . TYR A 1 86 ? -11.548 8.287 7.395 1.00 92.50 86 TYR A N 1
ATOM 656 C CA . TYR A 1 86 ? -12.121 9.225 8.347 1.00 92.50 86 TYR A CA 1
ATOM 657 C C . TYR A 1 86 ? -11.466 9.138 9.724 1.00 92.50 86 TYR A C 1
ATOM 659 O O . TYR A 1 86 ? -10.822 8.159 10.094 1.00 92.50 86 TYR A O 1
ATOM 667 N N . VAL A 1 87 ? -11.611 10.212 10.503 1.00 94.19 87 VAL A N 1
ATOM 668 C CA . VAL A 1 87 ? -11.093 10.245 11.873 1.00 94.19 87 VAL A CA 1
ATOM 669 C C . VAL A 1 87 ? -11.936 9.354 12.782 1.00 94.19 87 VAL A C 1
ATOM 671 O O . VAL A 1 87 ? -13.168 9.343 12.694 1.00 94.19 87 VAL A O 1
ATOM 674 N N . VAL A 1 88 ? -11.273 8.643 13.690 1.00 96.06 88 VAL A N 1
ATOM 675 C CA . VAL A 1 88 ? -11.931 7.908 14.775 1.00 96.06 88 VAL A CA 1
ATOM 676 C C . VAL A 1 88 ? -12.574 8.897 15.742 1.00 96.06 88 VAL A C 1
ATOM 678 O O . VAL A 1 88 ? -11.941 9.874 16.150 1.00 96.06 88 VAL A O 1
ATOM 681 N N . GLN A 1 89 ? -13.811 8.621 16.148 1.00 95.38 89 GLN A N 1
ATOM 682 C CA . GLN A 1 89 ? -14.550 9.430 17.114 1.00 95.38 89 GLN A CA 1
ATOM 683 C C . GLN A 1 89 ? -14.684 8.647 18.415 1.00 95.38 89 GLN A C 1
ATOM 685 O O . GLN A 1 89 ? -15.359 7.624 18.451 1.00 95.38 89 GLN A O 1
ATOM 690 N N . ALA A 1 90 ? -14.040 9.096 19.489 1.00 93.19 90 ALA A N 1
ATOM 691 C CA . ALA A 1 90 ? -14.112 8.407 20.772 1.00 93.19 90 ALA A CA 1
ATOM 692 C C . ALA A 1 90 ? -14.424 9.344 21.942 1.00 93.19 90 ALA A C 1
ATOM 694 O O . ALA A 1 90 ? -14.021 10.505 21.989 1.00 93.19 90 ALA A O 1
ATOM 695 N N . SER A 1 91 ? -15.107 8.782 22.931 1.00 90.69 91 SER A N 1
ATOM 696 C CA . SER A 1 91 ? -15.359 9.342 24.253 1.00 90.69 91 SER A CA 1
ATOM 697 C C . SER A 1 91 ? -14.908 8.327 25.317 1.00 90.69 91 SER A C 1
ATOM 699 O O . SER A 1 91 ? -14.492 7.214 24.984 1.00 90.69 91 SER A O 1
ATOM 701 N N . PRO A 1 92 ? -14.964 8.649 26.620 1.00 89.00 92 PRO A N 1
ATOM 702 C CA . PRO A 1 92 ? -14.641 7.674 27.661 1.00 89.00 92 PRO A CA 1
ATOM 703 C C . PRO A 1 92 ? -15.499 6.396 27.643 1.00 89.00 92 PRO A C 1
ATOM 705 O O . PRO A 1 92 ? -15.054 5.385 28.188 1.00 89.00 92 PRO A O 1
ATOM 708 N N . SER A 1 93 ? -16.703 6.432 27.062 1.00 88.19 93 SER A N 1
ATOM 709 C CA . SER A 1 93 ? -17.656 5.311 27.036 1.00 88.19 93 SER A CA 1
ATOM 710 C C . SER A 1 93 ? -17.886 4.702 25.650 1.00 88.19 93 SER A C 1
ATOM 712 O O . SER A 1 93 ? -18.321 3.556 25.575 1.00 88.19 93 SER A O 1
ATOM 714 N N . SER A 1 94 ? -17.568 5.416 24.570 1.00 92.50 94 SER A N 1
ATOM 715 C CA . SER A 1 94 ? -17.879 5.018 23.190 1.00 92.50 94 SER A CA 1
ATOM 716 C C . SER A 1 94 ? -16.669 5.212 22.276 1.00 92.50 94 SER A C 1
ATOM 718 O O . SER A 1 94 ? -15.848 6.109 22.482 1.00 92.50 94 SER A O 1
ATOM 720 N N . ILE A 1 95 ? -16.551 4.357 21.264 1.00 95.81 95 ILE A N 1
ATOM 721 C CA . ILE A 1 95 ? -15.609 4.536 20.162 1.00 95.81 95 ILE A CA 1
ATOM 722 C C . ILE A 1 95 ? -16.321 4.155 18.874 1.00 95.81 95 ILE A C 1
ATOM 724 O O . ILE A 1 95 ? -16.758 3.020 18.702 1.00 95.81 95 ILE A O 1
ATOM 728 N N . LYS A 1 96 ? -16.385 5.109 17.953 1.00 96.44 96 LYS A N 1
ATOM 729 C CA . LYS A 1 96 ? -17.002 4.955 16.650 1.00 96.44 96 LYS A CA 1
ATOM 730 C C . LYS A 1 96 ? -15.978 5.100 15.540 1.00 96.44 96 LYS A C 1
ATOM 732 O O . LYS A 1 96 ? -15.103 5.972 15.573 1.00 96.44 96 LYS A O 1
ATOM 737 N N . VAL A 1 97 ? -16.130 4.255 14.534 1.00 96.06 97 VAL A N 1
ATOM 738 C CA . VAL A 1 97 ? -15.331 4.254 13.307 1.00 96.06 97 VAL A CA 1
ATOM 739 C C . VAL A 1 97 ? -16.298 4.262 12.129 1.00 96.06 97 VAL A C 1
ATOM 741 O O . VAL A 1 97 ? -17.417 3.759 12.253 1.00 96.06 97 VAL A O 1
ATOM 744 N N . SER A 1 98 ? -15.905 4.883 11.016 1.00 94.06 98 SER A N 1
ATOM 745 C CA . SER A 1 98 ? -16.767 4.901 9.837 1.00 94.06 98 SER A CA 1
ATOM 746 C C . SER A 1 98 ? -17.003 3.475 9.329 1.00 94.06 98 SER A C 1
ATOM 748 O O . SER A 1 98 ? -16.101 2.637 9.380 1.00 94.06 98 SER A O 1
ATOM 750 N N . ASP A 1 99 ? -18.204 3.202 8.829 1.00 91.44 99 ASP A N 1
ATOM 751 C CA . ASP A 1 99 ? -18.549 1.902 8.239 1.00 91.44 99 ASP A CA 1
ATOM 752 C C . ASP A 1 99 ? -17.593 1.533 7.087 1.00 91.44 99 ASP A C 1
ATOM 754 O O . ASP A 1 99 ? -17.059 0.427 7.029 1.00 91.44 99 ASP A O 1
ATOM 758 N N . ALA A 1 100 ? -17.255 2.512 6.241 1.00 89.62 100 ALA A N 1
ATOM 759 C CA . ALA A 1 100 ? -16.306 2.335 5.144 1.00 89.62 100 ALA A CA 1
ATOM 760 C C . ALA A 1 100 ? -14.899 1.934 5.627 1.00 89.62 100 ALA A C 1
ATOM 762 O O . ALA A 1 100 ? -14.250 1.092 5.003 1.00 89.62 100 ALA A O 1
ATOM 763 N N . ASP A 1 101 ? -14.417 2.520 6.726 1.00 94.12 101 ASP A N 1
ATOM 764 C CA . ASP A 1 101 ? -13.128 2.154 7.318 1.00 94.12 101 ASP A CA 1
ATOM 765 C C . ASP A 1 101 ? -13.164 0.749 7.918 1.00 94.12 101 ASP A C 1
ATOM 767 O O . ASP A 1 101 ? -12.229 -0.031 7.721 1.00 94.12 101 ASP A O 1
ATOM 771 N N . LEU A 1 102 ? -14.251 0.408 8.614 1.00 94.69 102 LEU A N 1
ATOM 772 C CA . LEU A 1 102 ? -14.438 -0.923 9.181 1.00 94.69 102 LEU A CA 1
ATOM 773 C C . LEU A 1 102 ? -14.415 -1.981 8.078 1.00 94.69 102 LEU A C 1
ATOM 775 O O . LEU A 1 102 ? -13.627 -2.921 8.156 1.00 94.69 102 LEU A O 1
ATOM 779 N N . GLU A 1 103 ? -15.191 -1.788 7.014 1.00 90.50 103 GLU A N 1
ATOM 780 C CA . GLU A 1 103 ? -15.348 -2.776 5.950 1.00 90.50 103 GLU A CA 1
ATOM 781 C C . GLU A 1 103 ? -14.164 -2.864 4.987 1.00 90.50 103 GLU A C 1
ATOM 783 O O . GLU A 1 103 ? -13.778 -3.969 4.591 1.00 90.50 103 GLU A O 1
ATOM 788 N N . HIS A 1 104 ? -13.583 -1.734 4.582 1.00 89.81 104 HIS A N 1
ATOM 789 C CA . HIS A 1 104 ? -12.581 -1.714 3.511 1.00 89.81 104 HIS A CA 1
ATOM 790 C C . HIS A 1 104 ? -11.143 -1.620 4.003 1.00 89.81 104 HIS A C 1
ATOM 792 O O . HIS A 1 104 ? -10.240 -1.930 3.228 1.00 89.81 104 HIS A O 1
ATOM 798 N N . VAL A 1 105 ? -10.917 -1.221 5.258 1.00 93.94 105 VAL A N 1
ATOM 799 C CA . VAL A 1 105 ? -9.565 -1.023 5.799 1.00 93.94 105 VAL A CA 1
ATOM 800 C C . VAL A 1 105 ? -9.282 -1.973 6.953 1.00 93.94 105 VAL A C 1
ATOM 802 O O . VAL A 1 105 ? -8.309 -2.717 6.904 1.00 93.94 105 VAL A O 1
ATOM 805 N N . ILE A 1 106 ? -10.130 -1.988 7.981 1.00 95.56 106 ILE A N 1
ATOM 806 C CA . ILE A 1 106 ? -9.863 -2.731 9.218 1.00 95.56 106 ILE A CA 1
ATOM 807 C C . ILE A 1 106 ? -10.124 -4.227 9.019 1.00 95.56 106 ILE A C 1
ATOM 809 O O . ILE A 1 106 ? -9.230 -5.043 9.246 1.00 95.56 106 ILE A O 1
ATOM 813 N N . LYS A 1 107 ? -11.314 -4.601 8.542 1.00 93.44 107 LYS A N 1
ATOM 814 C CA . LYS A 1 107 ? -11.710 -5.997 8.300 1.00 93.44 107 LYS A CA 1
ATOM 815 C C . LYS A 1 107 ? -10.689 -6.818 7.500 1.00 93.44 107 LYS A C 1
ATOM 817 O O . LYS A 1 107 ? -10.286 -7.869 8.002 1.00 93.44 107 LYS A O 1
ATOM 822 N N . PRO A 1 108 ? -10.198 -6.378 6.321 1.00 91.69 108 PRO A N 1
ATOM 823 C CA . PRO A 1 108 ? -9.255 -7.180 5.535 1.00 91.69 108 PRO A CA 1
ATOM 824 C C . PRO A 1 108 ? -7.892 -7.407 6.208 1.00 91.69 108 PRO A C 1
ATOM 826 O O . PRO A 1 108 ? -7.152 -8.293 5.785 1.00 91.69 108 PRO A O 1
ATOM 829 N N . LEU A 1 109 ? -7.543 -6.644 7.248 1.00 93.44 109 LEU A N 1
ATOM 830 C CA . LEU A 1 109 ? -6.311 -6.854 8.016 1.00 93.44 109 LEU A CA 1
ATOM 831 C C . LEU A 1 109 ? -6.473 -7.937 9.095 1.00 93.44 109 LEU A C 1
ATOM 833 O O . LEU A 1 109 ? -5.513 -8.639 9.424 1.00 93.44 109 LEU A O 1
ATOM 837 N N . PHE A 1 110 ? -7.693 -8.117 9.607 1.00 91.56 110 PHE A N 1
ATOM 838 C CA . PHE A 1 110 ? -8.034 -9.133 10.608 1.00 91.56 110 PHE A CA 1
ATOM 839 C C . PHE A 1 110 ? -8.607 -10.424 10.017 1.00 91.56 110 PHE A C 1
ATOM 841 O O . PHE A 1 110 ? -8.683 -11.430 10.719 1.00 91.56 110 PHE A O 1
ATOM 848 N N . GLN A 1 111 ? -8.978 -10.437 8.739 1.00 83.50 111 GLN A N 1
ATOM 849 C CA . GLN A 1 111 ? -9.497 -11.623 8.064 1.00 83.50 111 GLN A CA 1
ATOM 850 C C . GLN A 1 111 ? -8.463 -12.205 7.103 1.00 83.50 111 GLN A C 1
ATOM 852 O O . GLN A 1 111 ? -7.820 -11.481 6.348 1.00 83.50 111 GLN A O 1
ATOM 857 N N . ALA A 1 112 ? -8.311 -13.534 7.101 1.00 66.94 112 ALA A N 1
ATOM 858 C CA . ALA A 1 112 ? -7.585 -14.203 6.025 1.00 66.94 112 ALA A CA 1
ATOM 859 C C . ALA A 1 112 ? -8.281 -13.883 4.705 1.00 66.94 112 ALA A C 1
ATOM 861 O O . ALA A 1 112 ? -9.474 -14.156 4.580 1.00 66.94 112 ALA A O 1
ATOM 862 N N . GLY A 1 113 ? -7.554 -13.391 3.704 1.00 63.97 113 GLY A N 1
ATOM 863 C CA . GLY A 1 113 ? -8.061 -13.575 2.350 1.00 63.97 113 GLY A CA 1
ATOM 864 C C . GLY A 1 113 ? -8.054 -15.069 2.029 1.00 63.97 113 GLY A C 1
ATOM 865 O O . GLY A 1 113 ? -7.167 -15.801 2.483 1.00 63.97 113 GLY A O 1
ATOM 866 N N . ALA A 1 114 ? -9.028 -15.532 1.246 1.00 60.94 114 ALA A N 1
ATOM 867 C CA . ALA A 1 114 ? -8.939 -16.861 0.655 1.00 60.94 114 ALA A CA 1
ATOM 868 C C . ALA A 1 114 ? -7.600 -16.970 -0.106 1.00 60.94 114 ALA A C 1
ATOM 870 O O . ALA A 1 114 ? -7.214 -15.992 -0.760 1.00 60.94 114 ALA A O 1
ATOM 871 N N . PRO A 1 115 ? -6.865 -18.099 -0.033 1.00 62.25 115 PRO A N 1
ATOM 872 C CA . PRO A 1 115 ? -5.655 -18.282 -0.826 1.00 62.25 115 PRO A CA 1
ATOM 873 C C . PRO A 1 115 ? -5.951 -17.976 -2.296 1.00 62.25 115 PRO A C 1
ATOM 875 O O . PRO A 1 115 ? -6.768 -18.648 -2.928 1.00 62.25 115 PRO A O 1
ATOM 878 N N . ARG A 1 116 ? -5.326 -16.926 -2.837 1.00 69.12 116 ARG A N 1
ATOM 879 C CA . ARG A 1 116 ? -5.474 -16.568 -4.248 1.00 69.12 116 ARG A CA 1
ATOM 880 C C . ARG A 1 116 ? -4.309 -17.166 -4.999 1.00 69.12 116 ARG A C 1
ATOM 882 O O . ARG A 1 116 ? -3.153 -16.961 -4.640 1.00 69.12 116 ARG A O 1
ATOM 889 N N . ARG A 1 117 ? -4.611 -17.883 -6.074 1.00 82.50 117 ARG A N 1
ATOM 890 C CA . ARG A 1 117 ? -3.584 -18.396 -6.972 1.00 82.50 117 ARG A CA 1
ATOM 891 C C . ARG A 1 117 ? -3.025 -17.245 -7.812 1.00 82.50 117 ARG A C 1
ATOM 893 O O . ARG A 1 117 ? -3.420 -17.081 -8.959 1.00 82.50 117 ARG A O 1
ATOM 900 N N . VAL A 1 118 ? -2.122 -16.459 -7.231 1.00 92.00 118 VAL A N 1
ATOM 901 C CA . VAL A 1 118 ? -1.377 -15.413 -7.940 1.00 92.00 118 VAL A CA 1
ATOM 902 C C . VAL A 1 118 ? -0.375 -16.088 -8.874 1.00 92.00 118 VAL A C 1
ATOM 904 O O . VAL A 1 118 ? 0.519 -16.798 -8.416 1.00 92.00 118 VAL A O 1
ATOM 907 N N . ARG A 1 119 ? -0.535 -15.889 -10.182 1.00 94.75 119 ARG A N 1
ATOM 908 C CA . ARG A 1 119 ? 0.382 -16.375 -11.222 1.00 94.75 119 ARG A CA 1
ATOM 909 C C . ARG A 1 119 ? 0.987 -15.231 -12.012 1.00 94.75 119 ARG A C 1
ATOM 911 O O . ARG A 1 119 ? 2.185 -15.263 -12.264 1.00 94.75 119 ARG A O 1
ATOM 918 N N . VAL A 1 120 ? 0.174 -14.250 -12.396 1.00 98.19 120 VAL A N 1
ATOM 919 C CA . VAL A 1 120 ? 0.579 -13.129 -13.245 1.00 98.19 120 VAL A CA 1
ATOM 920 C C . VAL A 1 120 ? 0.663 -11.854 -12.413 1.00 98.19 120 VAL A C 1
ATOM 922 O O . VAL A 1 120 ? -0.358 -11.323 -11.978 1.00 98.19 120 VAL A O 1
ATOM 925 N N . VAL A 1 121 ? 1.874 -11.337 -12.219 1.00 98.69 121 VAL A N 1
ATOM 926 C CA . VAL A 1 121 ? 2.108 -10.045 -11.563 1.00 98.69 121 VAL A CA 1
ATOM 927 C C . VAL A 1 121 ? 2.439 -9.007 -12.626 1.00 98.69 121 VAL A C 1
ATOM 929 O O . VAL A 1 121 ? 3.421 -9.137 -13.358 1.00 98.69 121 VAL A O 1
ATOM 932 N N . VAL A 1 122 ? 1.618 -7.965 -12.723 1.00 98.88 122 VAL A N 1
ATOM 933 C CA . VAL A 1 122 ? 1.872 -6.842 -13.624 1.00 98.88 122 VAL A CA 1
ATOM 934 C C . VAL A 1 122 ? 2.624 -5.763 -12.856 1.00 98.88 122 VAL A C 1
ATOM 936 O O . VAL A 1 122 ? 2.123 -5.253 -11.856 1.00 98.88 122 VAL A O 1
ATOM 939 N N . ILE A 1 123 ? 3.819 -5.413 -13.323 1.00 98.94 123 ILE A N 1
ATOM 940 C CA . ILE A 1 123 ? 4.640 -4.346 -12.747 1.00 98.94 123 ILE A CA 1
ATOM 941 C C . ILE A 1 123 ? 4.567 -3.133 -13.667 1.00 98.94 123 ILE A C 1
ATOM 943 O O . ILE A 1 123 ? 4.820 -3.229 -14.869 1.00 98.94 123 ILE A O 1
ATOM 947 N N . ASP A 1 124 ? 4.246 -1.983 -13.096 1.00 98.88 124 ASP A N 1
ATOM 948 C CA . ASP A 1 124 ? 4.164 -0.712 -13.794 1.00 98.88 124 ASP A CA 1
ATOM 949 C C . ASP A 1 124 ? 5.277 0.233 -13.326 1.00 98.88 124 ASP A C 1
ATOM 951 O O . ASP A 1 124 ? 5.143 0.875 -12.285 1.00 98.88 124 ASP A O 1
ATOM 955 N N . PRO A 1 125 ? 6.403 0.332 -14.055 1.00 98.81 125 PRO A N 1
ATOM 956 C CA . PRO A 1 125 ? 7.392 1.356 -13.771 1.00 98.81 125 PRO A CA 1
ATOM 957 C C . PRO A 1 125 ? 6.816 2.722 -14.170 1.00 98.81 125 PRO A C 1
ATOM 959 O O . PRO A 1 125 ? 6.584 2.984 -15.361 1.00 98.81 125 PRO A O 1
ATOM 962 N N . GLY A 1 126 ? 6.594 3.595 -13.186 1.00 98.50 126 GLY A N 1
ATOM 963 C CA . GLY A 1 126 ? 6.025 4.930 -13.373 1.00 98.50 126 GLY A CA 1
ATOM 964 C C . GLY A 1 126 ? 6.761 5.757 -14.431 1.00 98.50 126 GLY A C 1
ATOM 965 O O . GLY A 1 126 ? 7.946 5.537 -14.700 1.00 98.50 126 GLY A O 1
ATOM 966 N N . HIS A 1 127 ? 6.061 6.710 -15.054 1.00 98.50 127 HIS A N 1
ATOM 967 C CA . HIS A 1 127 ? 6.622 7.624 -16.066 1.00 98.50 127 HIS A CA 1
ATOM 968 C C . HIS A 1 127 ? 7.195 6.901 -17.305 1.00 98.50 127 HIS A C 1
ATOM 970 O O . HIS A 1 127 ? 6.815 5.763 -17.590 1.00 98.50 127 HIS A O 1
ATOM 976 N N . GLY A 1 128 ? 8.055 7.554 -18.092 1.00 98.12 128 GLY A N 1
ATOM 977 C CA . GLY A 1 128 ? 8.722 6.984 -19.268 1.00 98.12 128 GLY A CA 1
ATOM 978 C C . GLY A 1 128 ? 8.645 7.879 -20.508 1.00 98.12 128 GLY A C 1
ATOM 979 O O . GLY A 1 128 ? 7.689 8.632 -20.714 1.00 98.12 128 GLY A O 1
ATOM 980 N N . GLY A 1 129 ? 9.657 7.789 -21.372 1.00 97.88 129 GLY A N 1
ATOM 981 C CA . GLY A 1 129 ? 9.763 8.621 -22.565 1.00 97.88 129 GLY A CA 1
ATOM 982 C C . GLY A 1 129 ? 9.892 10.101 -22.197 1.00 97.88 129 GLY A C 1
ATOM 983 O O . GLY A 1 129 ? 10.807 10.490 -21.466 1.00 97.88 129 GLY A O 1
ATOM 984 N N . ARG A 1 130 ? 8.976 10.937 -22.705 1.00 97.38 130 ARG A N 1
ATOM 985 C CA . ARG A 1 130 ? 8.961 12.385 -22.420 1.00 97.38 130 ARG A CA 1
ATOM 986 C C . ARG A 1 130 ? 8.606 12.709 -20.971 1.00 97.38 130 ARG A C 1
ATOM 988 O O . ARG A 1 130 ? 9.086 13.710 -20.450 1.00 97.38 130 ARG A O 1
ATOM 995 N N . ASP A 1 131 ? 7.793 11.875 -20.332 1.00 97.88 131 ASP A N 1
ATOM 996 C CA . ASP A 1 131 ? 7.479 12.027 -18.918 1.00 97.88 131 ASP A CA 1
ATOM 997 C C . ASP A 1 131 ? 8.646 11.482 -18.090 1.00 97.88 131 ASP A C 1
ATOM 999 O O . ASP A 1 131 ? 8.921 10.281 -18.083 1.00 97.88 131 ASP A O 1
ATOM 1003 N N . ARG A 1 132 ? 9.376 12.381 -17.431 1.00 97.50 132 ARG A N 1
ATOM 1004 C CA . ARG A 1 132 ? 10.556 12.030 -16.636 1.00 97.50 132 ARG A CA 1
ATOM 1005 C C . ARG A 1 132 ? 10.217 11.676 -15.186 1.00 97.50 132 ARG A C 1
ATOM 1007 O O . ARG A 1 132 ? 11.088 11.124 -14.509 1.00 97.50 132 ARG A O 1
ATOM 1014 N N . GLY A 1 133 ? 9.003 11.993 -14.729 1.00 97.06 133 GLY A N 1
ATOM 1015 C CA . GLY A 1 133 ? 8.692 12.134 -13.306 1.00 97.06 133 GLY A CA 1
ATOM 1016 C C . GLY A 1 133 ? 9.587 13.171 -12.629 1.00 97.06 133 GLY A C 1
ATOM 1017 O O . GLY A 1 133 ? 10.174 14.033 -13.303 1.00 97.06 133 GLY A O 1
ATOM 1018 N N . TYR A 1 134 ? 9.743 13.083 -11.306 1.00 96.12 134 TYR A N 1
ATOM 1019 C CA . TYR A 1 134 ? 10.659 13.984 -10.608 1.00 96.12 134 TYR A CA 1
ATOM 1020 C C . TYR A 1 134 ? 12.083 13.846 -11.163 1.00 96.12 134 TYR A C 1
ATOM 1022 O O . TYR A 1 134 ? 12.604 12.745 -11.356 1.00 96.12 134 TYR A O 1
ATOM 1030 N N . SER A 1 135 ? 12.726 14.980 -11.438 1.00 93.75 135 SER A N 1
ATOM 1031 C CA . SER A 1 135 ? 14.084 15.026 -11.975 1.00 93.75 135 SER A CA 1
ATOM 1032 C C . SER A 1 135 ? 14.934 16.026 -11.204 1.00 93.75 135 SER A C 1
ATOM 1034 O O . SER A 1 135 ? 14.502 17.138 -10.914 1.00 93.75 135 SER A O 1
ATOM 1036 N N . CYS A 1 136 ? 16.170 15.643 -10.901 1.00 89.94 136 CYS A N 1
ATOM 1037 C CA . CYS A 1 136 ? 17.162 16.516 -10.285 1.00 89.94 136 CYS A CA 1
ATOM 1038 C C . CYS A 1 136 ? 18.548 16.120 -10.800 1.00 89.94 136 CYS A C 1
ATOM 1040 O O . CYS A 1 136 ? 18.933 14.952 -10.712 1.00 89.94 136 CYS A O 1
ATOM 1042 N N . ARG A 1 137 ? 19.311 17.086 -11.329 1.00 86.88 137 ARG A N 1
ATOM 1043 C CA . ARG A 1 137 ? 20.594 16.828 -12.012 1.00 86.88 137 ARG A CA 1
ATOM 1044 C C . ARG A 1 137 ? 20.394 15.797 -13.142 1.00 86.88 137 ARG A C 1
ATOM 1046 O O . ARG A 1 137 ? 19.477 15.943 -13.943 1.00 86.88 137 ARG A O 1
ATOM 1053 N N . ASN A 1 138 ? 21.201 14.737 -13.175 1.00 89.88 138 ASN A N 1
ATOM 1054 C CA . ASN A 1 138 ? 21.119 13.661 -14.170 1.00 89.88 138 ASN A CA 1
ATOM 1055 C C . ASN A 1 138 ? 20.200 12.502 -13.746 1.00 89.88 138 ASN A C 1
ATOM 1057 O O . ASN A 1 138 ? 20.183 11.460 -14.396 1.00 89.88 138 ASN A O 1
ATOM 1061 N N . ILE A 1 139 ? 19.445 12.661 -12.657 1.00 93.56 139 ILE A N 1
ATOM 1062 C CA . ILE A 1 139 ? 18.570 11.623 -12.110 1.00 93.56 139 ILE A CA 1
ATOM 1063 C C . ILE A 1 139 ? 17.132 11.940 -12.508 1.00 93.56 139 ILE A C 1
ATOM 1065 O O . ILE A 1 139 ? 16.681 13.079 -12.379 1.00 93.56 139 ILE A O 1
ATOM 1069 N N . SER A 1 140 ? 16.412 10.923 -12.968 1.00 97.31 140 SER A N 1
ATOM 1070 C CA . SER A 1 140 ? 14.977 10.990 -13.236 1.00 97.31 140 SER A CA 1
ATOM 1071 C C . SER A 1 140 ? 14.267 9.780 -12.654 1.00 97.31 140 SER A C 1
ATOM 1073 O O . SER A 1 140 ? 14.756 8.654 -12.771 1.00 97.31 140 SER A O 1
ATOM 1075 N N . GLU A 1 141 ? 13.090 10.010 -12.086 1.00 98.44 141 GLU A N 1
ATOM 1076 C CA . GLU A 1 141 ? 12.228 8.983 -11.508 1.00 98.44 141 GLU A CA 1
ATOM 1077 C C . GLU A 1 141 ? 11.940 7.843 -12.488 1.00 98.44 141 GLU A C 1
ATOM 1079 O O . GLU A 1 141 ? 12.040 6.673 -12.119 1.00 98.44 141 GLU A O 1
ATOM 1084 N N . LYS A 1 142 ? 11.695 8.151 -13.769 1.00 98.50 142 LYS A N 1
ATOM 1085 C CA . LYS A 1 142 ? 11.485 7.126 -14.808 1.00 98.50 142 LYS A CA 1
ATOM 1086 C C . LYS A 1 142 ? 12.627 6.103 -14.920 1.00 98.50 142 LYS A C 1
ATOM 1088 O O . LYS A 1 142 ? 12.387 4.957 -15.303 1.00 98.50 142 LYS A O 1
ATOM 1093 N N . SER A 1 143 ? 13.859 6.505 -14.607 1.00 98.38 143 SER A N 1
ATOM 1094 C CA . SER A 1 143 ? 15.032 5.631 -14.676 1.00 98.38 143 SER A CA 1
ATOM 1095 C C . SER A 1 143 ? 15.122 4.762 -13.428 1.00 98.38 143 SER A C 1
ATOM 1097 O O . SER A 1 143 ? 15.324 3.558 -13.541 1.00 98.38 143 SER A O 1
ATOM 1099 N N . VAL A 1 144 ? 14.899 5.351 -12.248 1.00 98.50 144 VAL A N 1
ATOM 1100 C CA . VAL A 1 144 ? 14.897 4.625 -10.966 1.00 98.50 144 VAL A CA 1
ATOM 1101 C C . VAL A 1 144 ? 13.788 3.573 -10.948 1.00 98.50 144 VAL A C 1
ATOM 1103 O O . VAL A 1 144 ? 14.047 2.403 -10.681 1.00 98.50 144 VAL A O 1
ATOM 1106 N N . THR A 1 145 ? 12.569 3.957 -11.326 1.00 98.81 145 THR A N 1
ATOM 1107 C CA . THR A 1 145 ? 11.412 3.051 -11.392 1.00 98.81 145 THR A CA 1
ATOM 1108 C C . THR A 1 145 ? 11.629 1.902 -12.376 1.00 98.81 145 THR A C 1
ATOM 1110 O O . THR A 1 145 ? 11.301 0.763 -12.051 1.00 98.81 145 THR A O 1
ATOM 1113 N N . LEU A 1 146 ? 12.235 2.151 -13.546 1.00 98.81 146 LEU A N 1
ATOM 1114 C CA . LEU A 1 146 ? 12.562 1.094 -14.512 1.00 98.81 146 LEU A CA 1
ATOM 1115 C C . LEU A 1 146 ? 13.609 0.115 -13.965 1.00 98.81 146 LEU A C 1
ATOM 1117 O O . LEU A 1 146 ? 13.468 -1.094 -14.150 1.00 98.81 146 LEU A O 1
ATOM 1121 N N . THR A 1 147 ? 14.640 0.618 -13.284 1.00 98.75 147 THR A N 1
ATOM 1122 C CA . THR A 1 147 ? 15.663 -0.217 -12.641 1.00 98.75 147 THR A CA 1
ATOM 1123 C C . THR A 1 147 ? 15.049 -1.112 -11.567 1.00 98.75 147 THR A C 1
ATOM 1125 O O . THR A 1 147 ? 15.221 -2.331 -11.619 1.00 98.75 147 THR A O 1
ATOM 1128 N N . LEU A 1 148 ? 14.267 -0.535 -10.648 1.00 98.88 148 LEU A N 1
ATOM 1129 C CA . LEU A 1 148 ? 13.580 -1.282 -9.591 1.00 98.88 148 LEU A CA 1
ATOM 1130 C C . LEU A 1 148 ? 12.608 -2.320 -10.165 1.00 98.88 148 LEU A C 1
ATOM 1132 O O . LEU A 1 148 ? 12.574 -3.457 -9.701 1.00 98.88 148 LEU A O 1
ATOM 1136 N N . ALA A 1 149 ? 11.856 -1.966 -11.209 1.00 98.88 149 ALA A N 1
ATOM 1137 C CA . ALA A 1 149 ? 10.906 -2.871 -11.846 1.00 98.88 149 ALA A CA 1
ATOM 1138 C C . ALA A 1 149 ? 11.584 -4.073 -12.515 1.00 98.88 149 ALA A C 1
ATOM 1140 O O . ALA A 1 149 ? 11.086 -5.194 -12.417 1.00 98.88 149 ALA A O 1
ATOM 1141 N N . ASN A 1 150 ? 12.729 -3.863 -13.170 1.00 98.81 150 ASN A N 1
ATOM 1142 C CA . ASN A 1 150 ? 13.502 -4.951 -13.763 1.00 98.81 150 ASN A CA 1
ATOM 1143 C C . ASN A 1 150 ? 14.074 -5.891 -12.697 1.00 98.81 150 ASN A C 1
ATOM 1145 O O . ASN A 1 150 ? 13.986 -7.105 -12.865 1.00 98.81 150 ASN A O 1
ATOM 1149 N N . GLN A 1 151 ? 14.602 -5.348 -11.596 1.00 98.75 151 GLN A N 1
ATOM 1150 C CA . GLN A 1 151 ? 15.071 -6.158 -10.469 1.00 98.75 151 GLN A CA 1
ATOM 1151 C C . GLN A 1 151 ? 13.917 -6.951 -9.835 1.00 98.75 151 GLN A C 1
ATOM 1153 O O . GLN A 1 151 ? 14.057 -8.149 -9.591 1.00 98.75 151 GLN A O 1
ATOM 1158 N N . LEU A 1 152 ? 12.761 -6.311 -9.613 1.00 98.88 152 LEU A N 1
ATOM 1159 C CA . LEU A 1 152 ? 11.578 -6.961 -9.043 1.00 98.88 152 LEU A CA 1
ATOM 1160 C C . LEU A 1 152 ? 11.034 -8.060 -9.953 1.00 98.88 152 LEU A C 1
ATOM 1162 O O . LEU A 1 152 ? 10.680 -9.128 -9.459 1.00 98.88 152 LEU A O 1
ATOM 1166 N N . ARG A 1 153 ? 11.029 -7.836 -11.272 1.00 98.81 153 ARG A N 1
ATOM 1167 C CA . ARG A 1 153 ? 10.699 -8.874 -12.249 1.00 98.81 153 ARG A CA 1
ATOM 1168 C C . ARG A 1 153 ? 11.578 -10.104 -12.062 1.00 98.81 153 ARG A C 1
ATOM 1170 O O . ARG A 1 153 ? 11.031 -11.176 -11.838 1.00 98.81 153 ARG A O 1
ATOM 1177 N N . SER A 1 154 ? 12.901 -9.946 -12.079 1.00 98.56 154 SER A N 1
ATOM 1178 C CA . SER A 1 154 ? 13.822 -11.081 -11.944 1.00 98.56 154 SER A CA 1
ATOM 1179 C C . SER A 1 154 ? 13.614 -11.847 -10.631 1.00 98.56 154 SER A C 1
ATOM 1181 O O . SER A 1 154 ? 13.655 -13.075 -10.614 1.00 98.56 154 SER A O 1
ATOM 1183 N N . GLN A 1 155 ? 13.355 -11.134 -9.528 1.00 98.44 155 GLN A N 1
ATOM 1184 C CA . GLN A 1 155 ? 13.108 -11.744 -8.216 1.00 98.44 155 GLN A CA 1
ATOM 1185 C C . GLN A 1 155 ? 11.758 -12.469 -8.125 1.00 98.44 155 GLN A C 1
ATOM 1187 O O . GLN A 1 155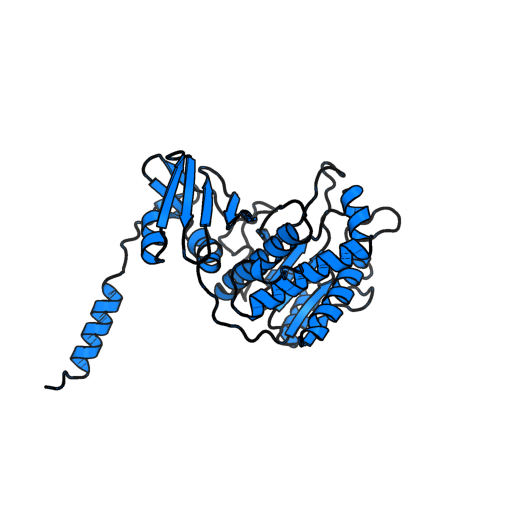 ? 11.637 -13.456 -7.406 1.00 98.44 155 GLN A O 1
ATOM 1192 N N . LEU A 1 156 ? 10.727 -11.992 -8.819 1.00 98.44 156 LEU A N 1
ATOM 1193 C CA . LEU A 1 156 ? 9.431 -12.668 -8.860 1.00 98.44 156 LEU A CA 1
ATOM 1194 C C . LEU A 1 156 ? 9.456 -13.864 -9.822 1.00 98.44 156 LEU A C 1
ATOM 1196 O O . LEU A 1 156 ? 8.941 -14.931 -9.488 1.00 98.44 156 LEU A O 1
ATOM 1200 N N . GLU A 1 157 ? 10.095 -13.732 -10.982 1.00 98.38 157 GLU A N 1
ATOM 1201 C CA . GLU A 1 157 ? 10.270 -14.837 -11.932 1.00 98.38 157 GLU A CA 1
ATOM 1202 C C . GLU A 1 157 ? 11.035 -16.005 -11.293 1.00 98.38 157 GLU A C 1
ATOM 1204 O O . GLU A 1 157 ? 10.628 -17.157 -11.444 1.00 98.38 157 GLU A O 1
ATOM 1209 N N . SER A 1 158 ? 12.061 -15.730 -10.475 1.00 97.44 158 SER A N 1
ATOM 1210 C CA . SER A 1 158 ? 12.791 -16.773 -9.734 1.00 97.44 158 SER A CA 1
ATOM 1211 C C . SER A 1 158 ? 11.938 -17.501 -8.684 1.00 97.44 158 SER A C 1
ATOM 1213 O O . SER A 1 158 ? 12.231 -18.646 -8.340 1.00 97.44 158 SER A O 1
ATOM 1215 N N . LYS A 1 159 ? 10.850 -16.880 -8.206 1.00 95.44 159 LYS A N 1
ATOM 1216 C CA . LYS A 1 159 ? 9.848 -17.499 -7.320 1.00 95.44 159 LYS A CA 1
ATOM 1217 C C . LYS A 1 159 ? 8.681 -18.148 -8.087 1.00 95.44 159 LYS A C 1
ATOM 1219 O O . LYS A 1 159 ? 7.723 -18.599 -7.459 1.00 95.44 159 LYS A O 1
ATOM 1224 N N . GLY A 1 160 ? 8.755 -18.223 -9.419 1.00 96.56 160 GLY A N 1
ATOM 1225 C CA . GLY A 1 160 ? 7.794 -18.929 -10.272 1.00 96.56 160 GLY A CA 1
ATOM 1226 C C . GLY A 1 160 ? 6.595 -18.099 -10.742 1.00 96.56 160 GLY A C 1
ATOM 1227 O O . GLY A 1 160 ? 5.634 -18.666 -11.263 1.00 96.56 160 GLY A O 1
ATOM 1228 N N . TYR A 1 161 ? 6.621 -16.774 -10.572 1.00 98.12 161 TYR A N 1
ATOM 1229 C CA . TYR A 1 161 ? 5.585 -15.899 -11.123 1.00 98.12 161 TYR A CA 1
ATOM 1230 C C . TYR A 1 161 ? 5.833 -15.608 -12.603 1.00 98.12 161 TYR A C 1
ATOM 1232 O O . TYR A 1 161 ? 6.963 -15.424 -13.044 1.00 98.12 161 TYR A O 1
ATOM 1240 N N . THR A 1 162 ? 4.755 -15.480 -13.371 1.00 98.56 162 THR A N 1
ATOM 1241 C CA . THR A 1 162 ? 4.793 -14.795 -14.664 1.00 98.56 162 THR A CA 1
ATOM 1242 C C . THR A 1 162 ? 4.740 -13.295 -14.410 1.00 98.56 162 THR A C 1
ATOM 1244 O O . THR A 1 162 ? 3.813 -12.812 -13.758 1.00 98.56 162 THR A O 1
ATOM 1247 N N . VAL A 1 163 ? 5.707 -12.542 -14.930 1.00 98.81 163 VAL A N 1
ATOM 1248 C CA . VAL A 1 163 ? 5.767 -11.093 -14.720 1.00 98.81 163 VAL A CA 1
ATOM 1249 C C . VAL A 1 163 ? 5.595 -10.349 -16.035 1.00 98.81 163 VAL A C 1
ATOM 1251 O O . VAL A 1 163 ? 6.277 -10.618 -17.021 1.00 98.81 163 VAL A O 1
ATOM 1254 N N . VAL A 1 164 ? 4.697 -9.366 -16.043 1.00 98.88 164 VAL A N 1
ATOM 1255 C CA . VAL A 1 164 ? 4.470 -8.493 -17.199 1.00 98.88 164 VAL A CA 1
ATOM 1256 C C . VAL A 1 164 ? 4.781 -7.057 -16.812 1.00 98.88 164 VAL A C 1
ATOM 1258 O O . VAL A 1 164 ? 4.131 -6.482 -15.948 1.00 98.88 164 VAL A O 1
ATOM 1261 N N . LEU A 1 165 ? 5.749 -6.445 -17.488 1.00 98.88 165 LEU A N 1
ATOM 1262 C CA . LEU A 1 165 ? 6.048 -5.023 -17.332 1.00 98.88 165 LEU A CA 1
ATOM 1263 C C . LEU A 1 165 ? 5.157 -4.186 -18.255 1.00 98.88 165 LEU A C 1
ATOM 1265 O O . LEU A 1 165 ? 5.043 -4.509 -19.442 1.00 98.88 165 LEU A O 1
ATOM 1269 N N . THR A 1 166 ? 4.576 -3.082 -17.776 1.00 98.81 166 THR A N 1
ATOM 1270 C CA . THR A 1 166 ? 3.844 -2.139 -18.649 1.00 98.81 166 THR A CA 1
ATOM 1271 C C . THR A 1 166 ? 4.777 -1.511 -19.688 1.00 98.81 166 THR A C 1
ATOM 1273 O O . THR A 1 166 ? 4.415 -1.467 -20.867 1.00 98.81 166 THR A O 1
ATOM 1276 N N . ARG A 1 167 ? 6.015 -1.185 -19.289 1.00 98.62 167 ARG A N 1
ATOM 1277 C CA . ARG A 1 167 ? 7.162 -0.827 -20.141 1.00 98.62 167 ARG A CA 1
ATOM 1278 C C . ARG A 1 167 ? 8.439 -1.529 -19.666 1.00 98.62 167 ARG A C 1
ATOM 1280 O O . ARG A 1 167 ? 8.661 -1.656 -18.469 1.00 98.62 167 ARG A O 1
ATOM 1287 N N . ASN A 1 168 ? 9.293 -1.957 -20.591 1.00 97.69 168 ASN A N 1
ATOM 1288 C CA . ASN A 1 168 ? 10.592 -2.590 -20.305 1.00 97.69 168 ASN A CA 1
ATOM 1289 C C . ASN A 1 168 ? 11.789 -1.765 -20.823 1.00 97.69 168 ASN A C 1
ATOM 1291 O O . ASN A 1 168 ? 12.927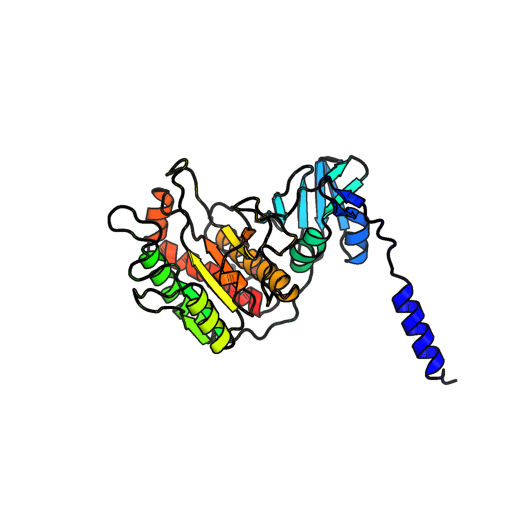 -2.223 -20.779 1.00 97.69 168 ASN A O 1
ATOM 1295 N N . SER A 1 169 ? 11.524 -0.552 -21.305 1.00 98.00 169 SER A N 1
ATOM 1296 C CA . SER A 1 169 ? 12.487 0.412 -21.836 1.00 98.00 169 SER A CA 1
ATOM 1297 C C . SER A 1 169 ? 12.054 1.837 -21.461 1.00 98.00 169 SER A C 1
ATOM 1299 O O . SER A 1 169 ? 11.029 2.033 -20.791 1.00 98.00 169 SER A O 1
ATOM 1301 N N . ASP A 1 170 ? 12.823 2.849 -21.868 1.00 98.06 170 ASP A N 1
ATOM 1302 C CA . ASP A 1 170 ? 12.454 4.260 -21.695 1.00 98.06 170 ASP A CA 1
ATOM 1303 C C . ASP A 1 170 ? 11.404 4.705 -22.730 1.00 98.06 170 ASP A C 1
ATOM 1305 O O . ASP A 1 170 ? 11.643 5.537 -23.603 1.00 98.06 170 ASP A O 1
ATOM 1309 N N . THR A 1 171 ? 10.222 4.103 -22.644 1.00 97.81 171 THR A N 1
ATOM 1310 C CA . THR A 1 171 ? 9.072 4.391 -23.502 1.00 97.81 171 THR A CA 1
ATOM 1311 C C . THR A 1 171 ? 7.922 4.946 -22.675 1.00 97.81 171 THR A C 1
ATOM 1313 O O . THR A 1 171 ? 7.655 4.500 -21.558 1.00 97.81 171 THR A O 1
ATOM 1316 N N . GLY A 1 172 ? 7.244 5.960 -23.214 1.00 96.94 172 GLY A N 1
ATOM 1317 C CA . GLY A 1 172 ? 6.057 6.525 -22.583 1.00 96.94 172 GLY A CA 1
ATOM 1318 C C . GLY A 1 172 ? 4.845 5.625 -22.804 1.00 96.94 172 GLY A C 1
ATOM 1319 O O . GLY A 1 172 ? 4.565 5.235 -23.934 1.00 96.94 172 GLY A O 1
ATOM 1320 N N . VAL A 1 173 ? 4.110 5.332 -21.731 1.00 97.06 173 VAL A N 1
ATOM 1321 C CA . VAL A 1 173 ? 2.824 4.620 -21.775 1.00 97.06 173 VAL A CA 1
ATOM 1322 C C . VAL A 1 173 ? 1.790 5.464 -21.034 1.00 97.06 173 VAL A C 1
ATOM 1324 O O . VAL A 1 173 ? 2.048 5.913 -19.913 1.00 97.06 173 VAL A O 1
ATOM 1327 N N . SER A 1 174 ? 0.629 5.706 -21.646 1.00 97.94 174 SER A N 1
ATOM 1328 C CA . SER A 1 174 ? -0.467 6.429 -20.988 1.00 97.94 174 SER A CA 1
ATOM 1329 C C . SER A 1 174 ? -1.001 5.645 -19.785 1.00 97.94 174 SER A C 1
ATOM 1331 O O . SER A 1 174 ? -0.893 4.419 -19.739 1.00 97.94 174 SER A O 1
ATOM 1333 N N . LEU A 1 175 ? -1.613 6.332 -18.816 1.00 96.88 175 LEU A N 1
ATOM 1334 C CA . LEU A 1 175 ? -2.210 5.684 -17.637 1.00 96.88 175 LEU A CA 1
ATOM 1335 C C . LEU A 1 175 ? -3.274 4.648 -18.039 1.00 96.88 175 LEU A C 1
ATOM 1337 O O . LEU A 1 175 ? -3.264 3.520 -17.545 1.00 96.88 175 LEU A O 1
ATOM 1341 N N . SER A 1 176 ? -4.115 4.985 -19.019 1.00 96.50 176 SER A N 1
ATOM 1342 C CA . SER A 1 176 ? -5.081 4.056 -19.610 1.00 96.50 176 SER A CA 1
ATOM 1343 C C . SER A 1 176 ? -4.422 2.884 -20.343 1.00 96.50 176 SER A C 1
ATOM 1345 O O . SER A 1 176 ? -4.896 1.759 -20.222 1.00 96.50 176 SER A O 1
ATOM 1347 N N . GLY A 1 177 ? -3.306 3.102 -21.046 1.00 98.06 177 GLY A N 1
ATOM 1348 C CA . GLY A 1 177 ? -2.554 2.048 -21.734 1.00 98.06 177 GLY A CA 1
ATOM 1349 C C . GLY A 1 177 ? -1.908 1.049 -20.770 1.00 98.06 177 GLY A C 1
ATOM 1350 O O . GLY A 1 177 ? -1.935 -0.157 -21.022 1.00 98.06 177 GLY A O 1
ATOM 1351 N N . ARG A 1 178 ? -1.396 1.529 -19.629 1.00 98.50 178 ARG A N 1
ATOM 1352 C CA . ARG A 1 178 ? -0.863 0.688 -18.540 1.00 98.50 178 ARG A CA 1
ATOM 1353 C C . ARG A 1 178 ? -1.944 -0.245 -18.003 1.00 98.50 178 ARG A C 1
ATOM 1355 O O . ARG A 1 178 ? -1.747 -1.460 -17.966 1.00 98.50 178 ARG A O 1
ATOM 1362 N N . ALA A 1 179 ? -3.106 0.316 -17.671 1.00 96.94 179 ALA A N 1
ATOM 1363 C CA . ALA A 1 179 ? -4.245 -0.450 -17.181 1.00 96.94 179 ALA A CA 1
ATOM 1364 C C . ALA A 1 179 ? -4.811 -1.404 -18.245 1.00 96.94 179 ALA A C 1
ATOM 1366 O O . ALA A 1 179 ? -5.083 -2.565 -17.948 1.00 96.94 179 ALA A O 1
ATOM 1367 N N . ALA A 1 180 ? -4.937 -0.957 -19.498 1.00 97.50 180 ALA A N 1
ATOM 1368 C CA . ALA A 1 180 ? -5.396 -1.792 -20.605 1.00 97.50 180 ALA A CA 1
ATOM 1369 C C . ALA A 1 180 ? -4.496 -3.017 -20.792 1.00 97.50 180 ALA A C 1
ATOM 1371 O O . ALA A 1 180 ? -5.000 -4.131 -20.916 1.00 97.50 180 ALA A O 1
ATOM 1372 N N . LYS A 1 181 ? -3.172 -2.835 -20.726 1.00 98.50 181 LYS A N 1
ATOM 1373 C CA . LYS A 1 181 ? -2.211 -3.937 -20.787 1.00 98.50 181 LYS A CA 1
ATOM 1374 C C . LYS A 1 181 ? -2.367 -4.898 -19.609 1.00 98.50 181 LYS A C 1
ATOM 1376 O O . LYS A 1 181 ? -2.446 -6.102 -19.838 1.00 98.50 181 LYS A O 1
ATOM 1381 N N . ALA A 1 182 ? -2.471 -4.387 -18.379 1.00 98.06 182 ALA A N 1
ATOM 1382 C CA . ALA A 1 182 ? -2.687 -5.212 -17.187 1.00 98.06 182 ALA A CA 1
ATOM 1383 C C . ALA A 1 182 ? -3.970 -6.058 -17.283 1.00 98.06 182 ALA A C 1
ATOM 1385 O O . ALA A 1 182 ? -3.973 -7.254 -16.986 1.00 98.06 182 ALA A O 1
ATOM 1386 N N . ASN A 1 183 ? -5.053 -5.439 -17.756 1.00 97.00 183 ASN A N 1
ATOM 1387 C CA . ASN A 1 183 ? -6.349 -6.083 -17.939 1.00 97.00 183 ASN A CA 1
ATOM 1388 C C . ASN A 1 183 ? -6.323 -7.121 -19.070 1.00 97.00 183 ASN A C 1
ATOM 1390 O O . ASN A 1 183 ? -6.888 -8.202 -18.915 1.00 97.00 183 ASN A O 1
ATOM 1394 N N . ALA A 1 184 ? -5.655 -6.821 -20.189 1.00 98.19 184 ALA A N 1
ATOM 1395 C CA . ALA A 1 184 ? -5.558 -7.715 -21.342 1.00 98.19 184 ALA A CA 1
ATOM 1396 C C . ALA A 1 184 ? -4.827 -9.022 -21.002 1.00 98.19 184 ALA A C 1
ATOM 1398 O O . ALA A 1 184 ? -5.259 -10.093 -21.424 1.00 98.19 184 ALA A O 1
ATOM 1399 N N . VAL A 1 185 ? -3.769 -8.948 -20.186 1.00 98.19 185 VAL A N 1
ATOM 1400 C CA . VAL A 1 185 ? -3.034 -10.139 -19.723 1.00 98.19 185 VAL A CA 1
ATOM 1401 C C . VAL A 1 185 ? -3.708 -10.854 -18.550 1.00 98.19 185 VAL A C 1
ATOM 1403 O O . VAL A 1 185 ? -3.173 -11.848 -18.068 1.00 98.19 185 VAL A O 1
ATOM 1406 N N . LYS A 1 186 ? -4.872 -10.365 -18.090 1.00 96.56 186 LYS A N 1
ATOM 1407 C CA . LYS A 1 186 ? -5.602 -10.888 -16.925 1.00 96.56 186 LYS A CA 1
ATOM 1408 C C . LYS A 1 186 ? -4.694 -11.016 -15.696 1.00 96.56 186 LYS A C 1
ATOM 1410 O O . LYS A 1 186 ? -4.659 -12.065 -15.061 1.00 96.56 186 LYS A O 1
ATOM 1415 N N . GLY A 1 187 ? -3.933 -9.957 -15.404 1.00 96.94 187 GLY A N 1
ATOM 1416 C CA . GLY A 1 187 ? -3.043 -9.927 -14.245 1.00 96.94 187 GLY A CA 1
ATOM 1417 C C . GLY A 1 187 ? -3.786 -10.262 -12.951 1.00 96.94 187 GLY A C 1
ATOM 1418 O O . GLY A 1 187 ? -4.904 -9.797 -12.745 1.00 96.94 187 GLY A O 1
ATOM 1419 N N . ASP A 1 188 ? -3.159 -11.047 -12.078 1.00 96.38 188 ASP A N 1
ATOM 1420 C CA . ASP A 1 188 ? -3.692 -11.354 -10.749 1.00 96.38 188 ASP A CA 1
ATOM 1421 C C . ASP A 1 188 ? -3.398 -10.218 -9.761 1.00 96.38 188 ASP A C 1
ATOM 1423 O O . ASP A 1 188 ? -4.169 -9.998 -8.831 1.00 96.38 188 ASP A O 1
ATOM 1427 N N . LEU A 1 189 ? -2.295 -9.491 -9.976 1.00 97.44 189 LEU A N 1
ATOM 1428 C CA . LEU A 1 189 ? -1.867 -8.330 -9.197 1.00 97.44 189 LEU A CA 1
ATOM 1429 C C . LEU A 1 189 ? -1.335 -7.223 -10.106 1.00 97.44 189 LEU A C 1
ATOM 1431 O O . LEU A 1 189 ? -0.723 -7.503 -11.139 1.00 97.44 189 LEU A O 1
ATOM 1435 N N . PHE A 1 190 ? -1.500 -5.976 -9.672 1.00 98.50 190 PHE A N 1
ATOM 1436 C CA . PHE A 1 190 ? -0.905 -4.799 -10.297 1.00 98.50 190 PHE A CA 1
ATOM 1437 C C . PHE A 1 190 ? -0.065 -4.005 -9.286 1.00 98.50 190 PHE A C 1
ATOM 1439 O O . PHE A 1 190 ? -0.557 -3.611 -8.229 1.00 98.50 190 PHE A O 1
ATOM 1446 N N . VAL A 1 191 ? 1.205 -3.760 -9.606 1.00 98.88 191 VAL A N 1
ATOM 1447 C CA . VAL A 1 191 ? 2.156 -3.051 -8.737 1.00 98.88 191 VAL A CA 1
ATOM 1448 C C . VAL A 1 191 ? 2.787 -1.898 -9.508 1.00 98.88 191 VAL A C 1
ATOM 1450 O O . VAL A 1 191 ? 3.650 -2.115 -10.356 1.00 98.88 191 VAL A O 1
ATOM 1453 N N . SER A 1 192 ? 2.374 -0.672 -9.199 1.00 98.88 192 SER A N 1
ATOM 1454 C CA . SER A 1 192 ? 2.968 0.551 -9.746 1.00 98.88 192 SER A CA 1
ATOM 1455 C C . SER A 1 192 ? 4.135 1.001 -8.879 1.00 98.88 192 SER A C 1
ATOM 1457 O O . SER A 1 192 ? 3.972 1.155 -7.672 1.00 98.88 192 SER A O 1
ATOM 1459 N N . LEU A 1 193 ? 5.306 1.218 -9.472 1.00 98.94 193 LEU A N 1
ATOM 1460 C CA . LEU A 1 193 ? 6.502 1.695 -8.775 1.00 98.94 193 LEU A CA 1
ATOM 1461 C C . LEU A 1 193 ? 6.750 3.162 -9.115 1.00 98.94 193 LEU A C 1
ATOM 1463 O O . LEU A 1 193 ? 6.880 3.504 -10.291 1.00 98.94 193 LEU A O 1
ATOM 1467 N N . HIS A 1 194 ? 6.853 3.992 -8.083 1.00 98.75 194 HIS A N 1
ATOM 1468 C CA . HIS A 1 194 ? 7.124 5.425 -8.145 1.00 98.75 194 HIS A CA 1
ATOM 1469 C C . HIS A 1 194 ? 8.160 5.827 -7.097 1.00 98.75 194 HIS A C 1
ATOM 1471 O O . HIS A 1 194 ? 8.482 5.057 -6.185 1.00 98.75 194 HIS A O 1
ATOM 1477 N N . CYS A 1 195 ? 8.696 7.035 -7.237 1.00 97.69 195 CYS A N 1
ATOM 1478 C CA . CYS A 1 195 ? 9.479 7.660 -6.185 1.00 97.69 195 CYS A CA 1
ATOM 1479 C C . CYS A 1 195 ? 8.943 9.063 -5.921 1.00 97.69 195 CYS A C 1
ATOM 1481 O O . CYS A 1 195 ? 8.959 9.926 -6.796 1.00 97.69 195 CYS A O 1
ATOM 1483 N N . ASN A 1 196 ? 8.567 9.308 -4.675 1.00 95.06 196 ASN A N 1
ATOM 1484 C CA . ASN A 1 196 ? 7.887 10.520 -4.280 1.00 95.06 196 ASN A CA 1
ATOM 1485 C C . ASN A 1 196 ? 8.799 11.739 -4.443 1.00 95.06 196 ASN A C 1
ATOM 1487 O O . ASN A 1 196 ? 10.034 11.658 -4.468 1.00 95.06 196 ASN A O 1
ATOM 1491 N N . ALA A 1 197 ? 8.184 12.909 -4.468 1.00 92.62 197 ALA A N 1
ATOM 1492 C CA . ALA A 1 197 ? 8.876 14.173 -4.403 1.00 92.62 197 ALA A CA 1
ATOM 1493 C C . ALA A 1 197 ? 7.976 15.239 -3.787 1.00 92.62 197 ALA A C 1
ATOM 1495 O O . ALA A 1 197 ? 6.752 15.187 -3.846 1.00 92.62 197 ALA A O 1
ATOM 1496 N N . THR A 1 198 ? 8.610 16.245 -3.200 1.00 87.31 198 THR A N 1
ATOM 1497 C CA . THR A 1 198 ? 7.928 17.438 -2.706 1.00 87.31 198 THR A CA 1
ATOM 1498 C C . THR A 1 198 ? 8.766 18.667 -3.005 1.00 87.31 198 THR A C 1
ATOM 1500 O O . THR A 1 198 ? 9.989 18.649 -2.828 1.00 87.31 198 THR A O 1
ATOM 1503 N N . GLU A 1 199 ? 8.086 19.722 -3.440 1.00 82.12 199 GLU A N 1
ATOM 1504 C CA . GLU A 1 199 ? 8.629 21.077 -3.547 1.00 82.12 199 GLU A CA 1
ATOM 1505 C C . GLU A 1 199 ? 8.540 21.821 -2.209 1.00 82.12 199 GLU A C 1
ATOM 1507 O O . GLU A 1 199 ? 9.315 22.735 -1.944 1.00 82.12 199 GLU A O 1
ATOM 1512 N N . VAL A 1 200 ? 7.628 21.396 -1.329 1.00 69.88 200 VAL A N 1
ATOM 1513 C CA . VAL A 1 200 ? 7.492 21.928 0.027 1.00 69.88 200 VAL A CA 1
ATOM 1514 C C . VAL A 1 200 ? 8.464 21.172 0.932 1.00 69.88 200 VAL A C 1
ATOM 1516 O O . VAL A 1 200 ? 8.313 19.967 1.145 1.00 69.88 200 VAL A O 1
ATOM 1519 N N . SER A 1 201 ? 9.478 21.877 1.436 1.00 69.44 201 SER A N 1
ATOM 1520 C CA . SER A 1 201 ? 10.566 21.336 2.271 1.00 69.44 201 SER A CA 1
ATOM 1521 C C . SER A 1 201 ? 11.354 20.184 1.614 1.00 69.44 201 SER A C 1
ATOM 1523 O O . SER A 1 201 ? 11.421 19.074 2.169 1.00 69.44 201 SER A O 1
ATOM 1525 N N . PRO A 1 202 ? 11.975 20.418 0.438 1.00 72.88 202 PRO A N 1
ATOM 1526 C CA . PRO A 1 202 ? 12.855 19.435 -0.183 1.00 72.88 202 PRO A CA 1
ATOM 1527 C C . PRO A 1 202 ? 13.984 19.083 0.796 1.00 72.88 202 PRO A C 1
ATOM 1529 O O . PRO A 1 202 ? 14.609 19.963 1.381 1.00 72.88 202 PRO A O 1
ATOM 1532 N N . GLY A 1 203 ? 14.216 17.788 1.027 1.00 77.19 203 GLY A N 1
ATOM 1533 C CA . GLY A 1 203 ? 15.189 17.311 2.021 1.00 77.19 203 GLY A CA 1
ATOM 1534 C C . GLY A 1 203 ? 14.619 16.906 3.383 1.00 77.19 203 GLY A C 1
ATOM 1535 O O . GLY A 1 203 ? 15.305 16.202 4.121 1.00 77.19 203 GLY A O 1
ATOM 1536 N N . SER A 1 204 ? 13.373 17.265 3.716 1.00 85.12 204 SER A N 1
ATOM 1537 C CA . SER A 1 204 ? 12.754 16.867 4.995 1.00 85.12 204 SER A CA 1
ATOM 1538 C C . SER A 1 204 ? 11.811 15.672 4.865 1.00 85.12 204 SER A C 1
ATOM 1540 O O . SER A 1 204 ? 11.833 14.773 5.708 1.00 85.12 204 SER A O 1
ATOM 1542 N N . ALA A 1 205 ? 10.993 15.630 3.809 1.00 91.50 205 ALA A N 1
ATOM 1543 C CA . ALA A 1 205 ? 10.119 14.487 3.554 1.00 91.50 205 ALA A CA 1
ATOM 1544 C C . ALA A 1 205 ? 10.949 13.251 3.172 1.00 91.50 205 ALA A C 1
ATOM 1546 O O . ALA A 1 205 ? 11.885 13.352 2.382 1.00 91.50 205 ALA A O 1
ATOM 1547 N N . LYS A 1 206 ? 10.633 12.102 3.774 1.00 94.94 206 LYS A N 1
ATOM 1548 C CA . LYS A 1 206 ? 11.298 10.811 3.547 1.00 94.94 206 LYS A CA 1
ATOM 1549 C C . LYS A 1 206 ? 10.394 9.656 3.973 1.00 94.94 206 LYS A C 1
ATOM 1551 O O . LYS A 1 206 ? 9.434 9.875 4.730 1.00 94.94 206 LYS A O 1
ATOM 1556 N N . GLY A 1 207 ? 10.738 8.451 3.533 1.00 96.75 207 GLY A N 1
ATOM 1557 C CA . GLY A 1 207 ? 10.057 7.213 3.890 1.00 96.75 207 GLY A CA 1
ATOM 1558 C C . GLY A 1 207 ? 9.165 6.654 2.788 1.00 96.75 207 GLY A C 1
ATOM 1559 O O . GLY A 1 207 ? 8.894 7.318 1.790 1.00 96.75 207 GLY A O 1
ATOM 1560 N N . VAL A 1 208 ? 8.687 5.434 3.020 1.00 98.12 208 VAL A N 1
ATOM 1561 C CA . VAL A 1 208 ? 7.853 4.660 2.092 1.00 98.12 208 VAL A CA 1
ATOM 1562 C C . VAL A 1 208 ? 6.374 4.812 2.429 1.00 98.12 208 VAL A C 1
ATOM 1564 O O . VAL A 1 208 ? 5.992 4.777 3.605 1.00 98.12 208 VAL A O 1
ATOM 1567 N N . GLU A 1 209 ? 5.546 4.955 1.399 1.00 98.06 209 GLU A N 1
ATOM 1568 C CA . GLU A 1 209 ? 4.085 4.845 1.479 1.00 98.06 209 GLU A CA 1
ATOM 1569 C C . GLU A 1 209 ? 3.560 3.982 0.333 1.00 98.06 209 GLU A C 1
ATOM 1571 O O . GLU A 1 209 ? 4.046 4.053 -0.797 1.00 98.06 209 GLU A O 1
ATOM 1576 N N . VAL A 1 210 ? 2.540 3.177 0.628 1.00 98.69 210 VAL A N 1
ATOM 1577 C CA . VAL A 1 210 ? 1.873 2.332 -0.366 1.00 98.69 210 VAL A CA 1
ATOM 1578 C C . VAL A 1 210 ? 0.420 2.755 -0.488 1.00 98.69 210 VAL A C 1
ATOM 1580 O O . VAL A 1 210 ? -0.339 2.720 0.478 1.00 98.69 210 VAL A O 1
ATOM 1583 N N . TYR A 1 211 ? 0.029 3.153 -1.689 1.00 98.12 211 TYR A N 1
ATOM 1584 C CA . TYR A 1 211 ? -1.295 3.641 -2.013 1.00 98.12 211 TYR A CA 1
ATOM 1585 C C . TYR A 1 211 ? -2.203 2.543 -2.559 1.00 98.12 211 TYR A C 1
ATOM 1587 O O . TYR A 1 211 ? -1.850 1.807 -3.480 1.00 98.12 211 TYR A O 1
ATOM 1595 N N . CYS A 1 212 ? -3.419 2.519 -2.029 1.00 95.44 212 CYS A N 1
ATOM 1596 C CA . CYS A 1 212 ? -4.588 1.868 -2.595 1.00 95.44 212 CYS A CA 1
ATOM 1597 C C . CYS A 1 212 ? -5.489 2.909 -3.274 1.00 95.44 212 CYS A C 1
ATOM 1599 O O . CYS A 1 212 ? -5.383 4.116 -3.022 1.00 95.44 212 CYS A O 1
ATOM 1601 N N . LEU A 1 213 ? -6.419 2.443 -4.106 1.00 92.88 213 LEU A N 1
ATOM 1602 C CA . LEU A 1 213 ? -7.445 3.308 -4.675 1.00 92.88 213 LEU A CA 1
ATOM 1603 C C . LEU A 1 213 ? -8.393 3.821 -3.580 1.00 92.88 213 LEU A C 1
ATOM 1605 O O . LEU A 1 213 ? -8.920 3.037 -2.793 1.00 92.88 213 LEU A O 1
ATOM 1609 N N . THR A 1 214 ? -8.651 5.128 -3.561 1.00 89.56 214 THR A N 1
ATOM 1610 C CA . THR A 1 214 ? -9.723 5.699 -2.733 1.00 89.56 214 THR A CA 1
ATOM 1611 C C . THR A 1 214 ? -11.099 5.271 -3.275 1.00 89.56 214 THR A C 1
ATOM 1613 O O . THR A 1 214 ? -11.385 5.565 -4.440 1.00 89.56 214 THR A O 1
ATOM 1616 N N . PRO A 1 215 ? -11.978 4.637 -2.471 1.00 83.62 215 PRO A N 1
ATOM 1617 C CA . PRO A 1 215 ? -13.349 4.348 -2.887 1.00 83.62 215 PRO A CA 1
ATOM 1618 C C . PRO A 1 215 ? -14.148 5.637 -3.123 1.00 83.62 215 PRO A C 1
ATOM 1620 O O . PRO A 1 215 ? -13.795 6.685 -2.589 1.00 83.62 215 PRO A O 1
ATOM 1623 N N . VAL A 1 216 ? -15.247 5.571 -3.884 1.00 76.25 216 VAL A N 1
ATOM 1624 C CA . VAL A 1 216 ? -16.077 6.749 -4.245 1.00 76.25 216 VAL A CA 1
ATOM 1625 C C . VAL A 1 216 ? -16.475 7.581 -3.024 1.00 76.25 216 VAL A C 1
ATOM 1627 O O . VAL A 1 216 ? -16.355 8.801 -3.025 1.00 76.25 216 VAL A O 1
ATOM 1630 N N . ASN A 1 217 ? -16.870 6.903 -1.950 1.00 72.44 217 ASN A N 1
ATOM 1631 C CA . ASN A 1 217 ? -17.277 7.533 -0.697 1.00 72.44 217 ASN A CA 1
ATOM 1632 C C . ASN A 1 217 ? -16.137 7.596 0.327 1.00 72.44 217 ASN A C 1
ATOM 1634 O O . ASN A 1 217 ? -16.395 7.800 1.501 1.00 72.44 217 ASN A O 1
ATOM 1638 N N . GLY A 1 218 ? -14.890 7.360 -0.079 1.00 80.94 218 GLY A N 1
ATOM 1639 C CA . GLY A 1 218 ? -13.716 7.483 0.777 1.00 80.94 218 GLY A CA 1
ATOM 1640 C C . GLY A 1 218 ? -13.034 8.830 0.585 1.00 80.94 218 GLY A C 1
ATOM 1641 O O . GLY A 1 218 ? -13.062 9.417 -0.499 1.00 80.94 218 GLY A O 1
ATOM 1642 N N . ARG A 1 219 ? -12.358 9.312 1.627 1.00 85.69 219 ARG A N 1
ATOM 1643 C CA . ARG A 1 219 ? -11.512 10.503 1.543 1.00 85.69 219 ARG A CA 1
ATOM 1644 C C . ARG A 1 219 ? -10.076 10.098 1.231 1.00 85.69 219 ARG A C 1
ATOM 1646 O O . ARG A 1 219 ? -9.469 9.320 1.961 1.00 85.69 219 ARG A O 1
ATOM 1653 N N . SER A 1 220 ? -9.512 10.648 0.158 1.00 86.25 220 SER A N 1
ATOM 1654 C CA . SER A 1 220 ? -8.124 10.370 -0.216 1.00 86.25 220 SER A CA 1
ATOM 1655 C C . SER A 1 220 ? -7.173 10.948 0.826 1.00 86.25 220 SER A C 1
ATOM 1657 O O . SER A 1 220 ? -7.259 12.122 1.182 1.00 86.25 220 SER A O 1
ATOM 1659 N N . THR A 1 221 ? -6.211 10.151 1.269 1.00 86.19 221 THR A N 1
ATOM 1660 C CA . THR A 1 221 ? -5.244 10.539 2.309 1.00 86.19 221 THR A CA 1
ATOM 1661 C C . THR A 1 221 ? -4.124 11.454 1.805 1.00 86.19 221 THR A C 1
ATOM 1663 O O . THR A 1 221 ? -3.411 12.028 2.626 1.00 86.19 221 THR A O 1
ATOM 1666 N N . ASN A 1 222 ? -3.938 11.574 0.483 1.00 84.81 222 ASN A N 1
ATOM 1667 C CA . ASN A 1 222 ? -2.951 12.473 -0.128 1.00 84.81 222 ASN A CA 1
ATOM 1668 C C . ASN A 1 222 ? -3.522 13.857 -0.470 1.00 84.81 222 ASN A C 1
ATOM 1670 O O . ASN A 1 222 ? -2.841 14.858 -0.299 1.00 84.81 222 ASN A O 1
ATOM 1674 N N . SER A 1 223 ? -4.765 13.918 -0.952 1.00 82.81 223 SER A N 1
ATOM 1675 C CA . SER A 1 223 ? -5.384 15.156 -1.451 1.00 82.81 223 SER A CA 1
ATOM 1676 C C . SER A 1 223 ? -6.538 15.663 -0.589 1.00 82.81 223 SER A C 1
ATOM 1678 O O . SER A 1 223 ? -7.021 16.772 -0.800 1.00 82.81 223 SER A O 1
ATOM 1680 N N . GLY A 1 224 ? -7.044 14.844 0.337 1.00 82.38 224 GLY A N 1
ATOM 1681 C CA . GLY A 1 224 ? -8.255 15.135 1.101 1.00 82.38 224 GLY A CA 1
ATOM 1682 C C . GLY A 1 224 ? -9.543 15.130 0.270 1.00 82.38 224 GLY A C 1
ATOM 1683 O O . GLY A 1 224 ? -10.606 15.343 0.851 1.00 82.38 224 GLY A O 1
ATOM 1684 N N . ARG A 1 225 ? -9.459 14.896 -1.050 1.00 82.25 225 ARG A N 1
ATOM 1685 C CA . ARG A 1 225 ? -10.590 14.866 -1.988 1.00 82.25 225 ARG A CA 1
ATOM 1686 C C . ARG A 1 225 ? -11.277 13.495 -1.974 1.00 82.25 225 ARG A C 1
ATOM 1688 O O . ARG A 1 225 ? -10.591 12.488 -1.749 1.00 82.25 225 ARG A O 1
ATOM 1695 N N . PRO A 1 226 ? -12.596 13.432 -2.224 1.00 77.94 226 PRO A N 1
ATOM 1696 C CA . PRO A 1 226 ? -13.289 12.157 -2.354 1.00 77.94 226 PRO A CA 1
ATOM 1697 C C . PRO A 1 226 ? -12.717 11.330 -3.514 1.00 77.94 226 PRO A C 1
ATOM 1699 O O . PRO A 1 226 ? -12.135 11.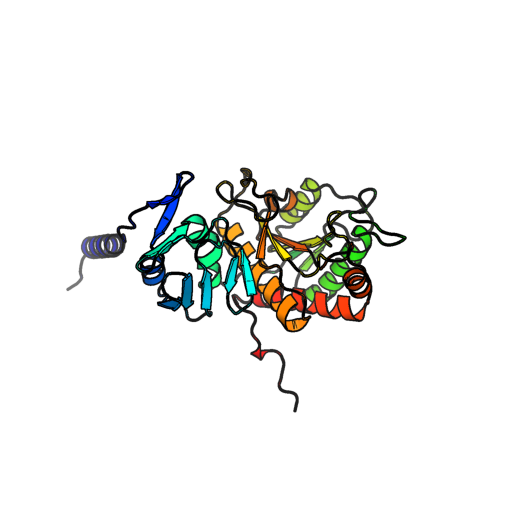878 -4.459 1.00 77.94 226 PRO A O 1
ATOM 1702 N N . GLY A 1 227 ? -12.859 10.009 -3.432 1.00 75.75 227 GLY A N 1
ATOM 1703 C CA . GLY A 1 227 ? -12.615 9.137 -4.577 1.00 75.75 227 GLY A CA 1
ATOM 1704 C C . GLY A 1 227 ? -13.579 9.457 -5.720 1.00 75.75 227 GLY A C 1
ATOM 1705 O O . GLY A 1 227 ? -14.683 9.954 -5.512 1.00 75.75 227 GLY A O 1
ATOM 1706 N N . SER A 1 228 ? -13.161 9.189 -6.953 1.00 75.06 228 SER A N 1
ATOM 1707 C CA . SER A 1 228 ? -14.061 9.288 -8.105 1.00 75.06 228 SER A CA 1
ATOM 1708 C C . SER A 1 228 ? -14.685 7.931 -8.399 1.00 75.06 228 SER A C 1
ATOM 1710 O O . SER A 1 228 ? -14.035 6.897 -8.234 1.00 75.06 228 SER A O 1
ATOM 1712 N N . SER A 1 229 ? -15.924 7.936 -8.886 1.00 61.59 229 SER A N 1
ATOM 1713 C CA . SER A 1 229 ? -16.571 6.762 -9.470 1.00 61.59 229 SER A CA 1
ATOM 1714 C C . SER A 1 229 ? -15.695 6.180 -10.578 1.00 61.59 229 SER A C 1
ATOM 1716 O O . SER A 1 229 ? -15.370 6.862 -11.548 1.00 61.59 229 SER A O 1
ATOM 1718 N N . SER A 1 230 ? -15.306 4.913 -10.430 1.00 58.25 230 SER A N 1
ATOM 1719 C CA . SER A 1 230 ? -14.822 4.096 -11.543 1.00 58.25 230 SER A CA 1
ATOM 1720 C C . SER A 1 230 ? -15.940 3.142 -11.940 1.00 58.25 230 SER A C 1
ATOM 1722 O O . SER A 1 230 ? -16.586 2.560 -11.071 1.00 58.25 230 SER A O 1
ATOM 1724 N N . ALA A 1 231 ? -16.135 2.940 -13.244 1.00 50.72 231 ALA A N 1
ATOM 1725 C CA . ALA A 1 231 ? -17.079 1.959 -13.782 1.00 50.72 231 ALA A CA 1
ATOM 1726 C C . ALA A 1 231 ? -16.752 0.503 -13.373 1.00 50.72 231 ALA A C 1
ATOM 1728 O O . ALA A 1 231 ? -17.522 -0.400 -13.682 1.00 50.72 231 ALA A O 1
ATOM 1729 N N . VAL A 1 232 ? -15.611 0.263 -12.709 1.00 54.94 232 VAL A N 1
ATOM 1730 C CA . VAL A 1 232 ? -15.091 -1.072 -12.371 1.00 54.94 232 VAL A CA 1
ATOM 1731 C C . VAL A 1 232 ? -14.720 -1.214 -10.886 1.00 54.94 232 VAL A C 1
ATOM 1733 O O . VAL A 1 232 ? -13.925 -2.076 -10.531 1.00 54.94 232 VAL A O 1
ATOM 1736 N N . MET A 1 233 ? -1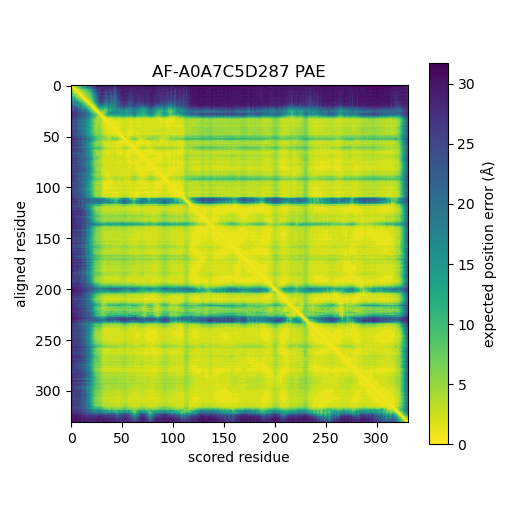5.241 -0.364 -9.995 1.00 63.56 233 MET A N 1
ATOM 1737 C CA . MET A 1 233 ? -14.868 -0.440 -8.578 1.00 63.56 233 MET A CA 1
ATOM 1738 C C . MET A 1 233 ? -15.479 -1.677 -7.900 1.00 63.56 233 MET A C 1
ATOM 1740 O O . MET A 1 233 ? -16.615 -1.647 -7.436 1.00 63.56 233 MET A O 1
ATOM 1744 N N . ASP A 1 234 ? -14.700 -2.755 -7.820 1.00 73.69 234 ASP A N 1
ATOM 1745 C CA . ASP A 1 234 ? -15.012 -3.933 -7.016 1.00 73.69 234 ASP A CA 1
ATOM 1746 C C . ASP A 1 234 ? -14.550 -3.702 -5.564 1.00 73.69 234 ASP A C 1
ATOM 1748 O O . ASP A 1 234 ? -13.366 -3.510 -5.279 1.00 73.69 234 ASP A O 1
ATOM 1752 N N . LEU A 1 235 ? -15.485 -3.717 -4.611 1.00 78.75 235 LEU A N 1
ATOM 1753 C CA . LEU A 1 235 ? -15.165 -3.552 -3.189 1.00 78.75 235 LEU A CA 1
ATOM 1754 C C . LEU A 1 235 ? -14.239 -4.665 -2.677 1.00 78.75 235 LEU A C 1
ATOM 1756 O O . LEU A 1 235 ? -13.432 -4.420 -1.776 1.00 78.75 235 LEU A O 1
ATOM 1760 N N . GLN A 1 236 ? -14.304 -5.866 -3.263 1.00 84.69 236 GLN A N 1
ATOM 1761 C CA . GLN A 1 236 ? -13.381 -6.949 -2.937 1.00 84.69 236 GLN A CA 1
ATOM 1762 C C . GLN A 1 236 ? -11.962 -6.643 -3.430 1.00 84.69 236 GLN A C 1
ATOM 1764 O O . GLN A 1 236 ? -10.992 -6.958 -2.741 1.00 84.69 236 GLN A O 1
ATOM 1769 N N . GLN A 1 237 ? -11.819 -5.988 -4.583 1.00 86.50 237 GLN A N 1
ATOM 1770 C CA . GLN A 1 237 ? -10.525 -5.536 -5.095 1.00 86.50 237 GLN A CA 1
ATOM 1771 C C . GLN A 1 237 ? -9.862 -4.548 -4.128 1.00 86.50 237 GLN A C 1
ATOM 1773 O O . GLN A 1 237 ? -8.675 -4.690 -3.848 1.00 86.50 237 GLN A O 1
ATOM 1778 N N . ILE A 1 238 ? -10.622 -3.604 -3.560 1.00 85.44 238 ILE A N 1
ATOM 1779 C CA . ILE A 1 238 ? -10.101 -2.637 -2.577 1.00 85.44 238 ILE A CA 1
ATOM 1780 C C . ILE A 1 238 ? -9.599 -3.349 -1.318 1.00 85.44 238 ILE A C 1
ATOM 1782 O O . ILE A 1 238 ? -8.476 -3.095 -0.884 1.00 85.44 238 ILE A O 1
ATOM 1786 N N . LYS A 1 239 ? -10.397 -4.269 -0.760 1.00 90.88 239 LYS A N 1
ATOM 1787 C CA . LYS A 1 239 ? -10.022 -5.051 0.433 1.00 90.88 239 LYS A CA 1
ATOM 1788 C C . LYS A 1 239 ? -8.696 -5.793 0.223 1.00 90.88 239 LYS A C 1
ATOM 1790 O O . LYS A 1 239 ? -7.827 -5.817 1.093 1.00 90.88 239 LYS A O 1
ATOM 1795 N N . GLU A 1 240 ? -8.511 -6.352 -0.965 1.00 92.50 240 GLU A N 1
ATOM 1796 C CA . GLU A 1 240 ? -7.319 -7.121 -1.326 1.00 92.50 240 GLU A CA 1
ATOM 1797 C C . GLU A 1 240 ? -6.112 -6.232 -1.640 1.00 92.50 240 GLU A C 1
ATOM 1799 O O . GLU A 1 240 ? -4.994 -6.569 -1.247 1.00 92.50 240 GLU A O 1
ATOM 1804 N N . SER A 1 241 ? -6.331 -5.059 -2.245 1.00 94.94 241 SER A N 1
ATOM 1805 C CA . SER A 1 241 ? -5.314 -4.010 -2.365 1.00 94.94 241 SER A CA 1
ATOM 1806 C C . SER A 1 241 ? -4.812 -3.558 -0.996 1.00 94.94 241 SER A C 1
ATOM 1808 O O . SER A 1 241 ? -3.604 -3.442 -0.822 1.00 94.94 241 SER A O 1
ATOM 1810 N N . VAL A 1 242 ? -5.696 -3.360 -0.009 1.00 95.31 242 VAL A N 1
ATOM 1811 C CA . VAL A 1 242 ? -5.301 -2.966 1.357 1.00 95.31 242 VAL A CA 1
ATOM 1812 C C . VAL A 1 242 ? -4.427 -4.031 2.005 1.00 95.31 242 VAL A C 1
ATOM 1814 O O . VAL A 1 242 ? -3.382 -3.711 2.572 1.00 95.31 242 VAL A O 1
ATOM 1817 N N . ARG A 1 243 ? -4.807 -5.305 1.882 1.00 94.38 243 ARG A N 1
ATOM 1818 C CA . ARG A 1 243 ? -4.014 -6.420 2.409 1.00 94.38 243 ARG A CA 1
ATOM 1819 C C . ARG A 1 243 ? -2.636 -6.506 1.743 1.00 94.38 243 ARG A C 1
ATOM 1821 O O . ARG A 1 243 ? -1.634 -6.647 2.444 1.00 94.38 243 ARG A O 1
ATOM 1828 N N . LEU A 1 244 ? -2.570 -6.398 0.414 1.00 96.31 244 LEU A N 1
ATOM 1829 C CA . LEU A 1 244 ? -1.303 -6.373 -0.324 1.00 96.31 244 LEU A CA 1
ATOM 1830 C C . LEU A 1 244 ? -0.445 -5.164 0.080 1.00 96.31 244 LEU A C 1
ATOM 1832 O O . LEU A 1 244 ? 0.737 -5.321 0.380 1.00 96.31 244 LEU A O 1
ATOM 1836 N N . ALA A 1 245 ? -1.040 -3.972 0.139 1.00 98.06 245 ALA A N 1
ATOM 1837 C CA . ALA A 1 245 ? -0.353 -2.745 0.516 1.00 98.06 245 ALA A CA 1
ATOM 1838 C C . ALA A 1 245 ? 0.215 -2.822 1.932 1.00 98.06 245 ALA A C 1
ATOM 1840 O O . ALA A 1 245 ? 1.350 -2.409 2.154 1.00 98.06 245 ALA A O 1
ATOM 1841 N N . PHE A 1 246 ? -0.539 -3.391 2.875 1.00 97.62 246 PHE A N 1
ATOM 1842 C CA . PHE A 1 246 ? -0.071 -3.592 4.240 1.00 97.62 246 PHE A CA 1
ATOM 1843 C C . PHE A 1 246 ? 1.129 -4.534 4.304 1.00 97.62 246 PHE A C 1
ATOM 1845 O O . PHE A 1 246 ? 2.108 -4.214 4.974 1.00 97.62 246 PHE A O 1
ATOM 1852 N N . LEU A 1 247 ? 1.094 -5.662 3.588 1.00 96.75 247 LEU A N 1
ATOM 1853 C CA . LEU A 1 247 ? 2.231 -6.582 3.537 1.00 96.75 247 LEU A CA 1
ATOM 1854 C C . LEU A 1 247 ? 3.467 -5.907 2.947 1.00 96.75 247 LEU A C 1
ATOM 1856 O O . LEU A 1 247 ? 4.545 -6.026 3.524 1.00 96.75 247 LEU A O 1
ATOM 1860 N N . VAL A 1 248 ? 3.318 -5.159 1.851 1.00 98.50 248 VAL A N 1
ATOM 1861 C CA . VAL A 1 248 ? 4.432 -4.422 1.238 1.00 98.50 248 VAL A CA 1
ATOM 1862 C C . VAL A 1 248 ? 4.980 -3.372 2.201 1.00 98.50 248 VAL A C 1
ATOM 1864 O O . VAL A 1 248 ? 6.178 -3.371 2.476 1.00 98.50 248 VAL A O 1
ATOM 1867 N N . GLN A 1 249 ? 4.118 -2.527 2.772 1.00 98.50 249 GLN A N 1
ATOM 1868 C CA . GLN A 1 249 ? 4.517 -1.506 3.741 1.00 98.50 249 GLN A CA 1
ATOM 1869 C C . GLN A 1 249 ? 5.243 -2.141 4.935 1.00 98.50 249 GLN A C 1
ATOM 1871 O O . GLN A 1 249 ? 6.319 -1.692 5.321 1.00 98.50 249 GLN A O 1
ATOM 1876 N N . SER A 1 250 ? 4.684 -3.216 5.496 1.00 97.56 250 SER A N 1
ATOM 1877 C CA . SER A 1 250 ? 5.232 -3.912 6.658 1.00 97.56 250 SER A CA 1
ATOM 1878 C C . SER A 1 250 ? 6.586 -4.555 6.367 1.00 97.56 250 SER A C 1
ATOM 1880 O O . SER A 1 250 ? 7.520 -4.373 7.147 1.00 97.56 250 SER A O 1
ATOM 1882 N N . ASN A 1 251 ? 6.733 -5.251 5.239 1.00 97.62 251 ASN A N 1
ATOM 1883 C CA . ASN A 1 251 ? 8.006 -5.860 4.857 1.00 97.62 251 ASN A CA 1
ATOM 1884 C C . ASN A 1 251 ? 9.075 -4.795 4.609 1.00 97.62 251 ASN A C 1
ATOM 1886 O O . ASN A 1 251 ? 10.179 -4.913 5.129 1.00 97.62 251 ASN A O 1
ATOM 1890 N N . VAL A 1 252 ? 8.762 -3.720 3.879 1.00 97.62 252 VAL A N 1
ATOM 1891 C CA . VAL A 1 252 ? 9.748 -2.666 3.602 1.00 97.62 252 VAL A CA 1
ATOM 1892 C C . VAL A 1 252 ? 10.174 -1.953 4.890 1.00 97.62 252 VAL A C 1
ATOM 1894 O O . VAL A 1 252 ? 11.368 -1.762 5.121 1.00 97.62 252 VAL A O 1
ATOM 1897 N N . VAL A 1 253 ? 9.232 -1.605 5.771 1.00 97.38 253 VAL A N 1
ATOM 1898 C CA . VAL A 1 253 ? 9.553 -0.961 7.056 1.00 97.38 253 VAL A CA 1
ATOM 1899 C C . VAL A 1 253 ? 10.419 -1.872 7.929 1.00 97.38 253 VAL A C 1
ATOM 1901 O O . VAL A 1 253 ? 11.443 -1.421 8.437 1.00 97.38 253 VAL A O 1
ATOM 1904 N N . ASN A 1 254 ? 10.060 -3.151 8.069 1.00 95.81 254 ASN A N 1
ATOM 1905 C CA . ASN A 1 254 ? 10.745 -4.064 8.987 1.00 95.81 254 ASN A CA 1
ATOM 1906 C C . ASN A 1 254 ? 12.066 -4.626 8.440 1.00 95.81 254 ASN A C 1
ATOM 1908 O O . ASN A 1 254 ? 12.996 -4.828 9.215 1.00 95.81 254 ASN A O 1
ATOM 1912 N N . GLN A 1 255 ? 12.170 -4.886 7.134 1.00 95.19 255 GLN A N 1
ATOM 1913 C CA . GLN A 1 255 ? 13.376 -5.470 6.534 1.00 95.19 255 GLN A CA 1
ATOM 1914 C C . GLN A 1 255 ? 14.400 -4.412 6.101 1.00 95.19 255 GLN A C 1
ATOM 1916 O O . GLN A 1 255 ? 15.606 -4.646 6.170 1.00 95.19 255 GLN A O 1
ATOM 1921 N N . VAL A 1 256 ? 13.937 -3.246 5.636 1.00 95.31 256 VAL A N 1
ATOM 1922 C CA . VAL A 1 256 ? 14.809 -2.192 5.081 1.00 95.31 256 VAL A CA 1
ATOM 1923 C C . VAL A 1 256 ? 15.060 -1.072 6.097 1.00 95.31 256 VAL A C 1
ATOM 1925 O O . VAL A 1 256 ? 16.052 -0.351 5.983 1.00 95.31 256 VAL A O 1
ATOM 1928 N N . GLY A 1 257 ? 14.191 -0.916 7.103 1.00 93.19 257 GLY A N 1
ATOM 1929 C CA . GLY A 1 257 ? 14.293 0.153 8.102 1.00 93.19 257 GLY A CA 1
ATOM 1930 C C . GLY A 1 257 ? 13.876 1.525 7.563 1.00 93.19 257 GLY A C 1
ATOM 1931 O O . GLY A 1 257 ? 14.382 2.556 8.011 1.00 93.19 257 GLY A O 1
ATOM 1932 N N . MET A 1 258 ? 12.995 1.560 6.557 1.00 93.44 258 MET A N 1
ATOM 1933 C CA . MET A 1 258 ? 12.478 2.816 6.011 1.00 93.44 258 MET A CA 1
ATOM 1934 C C . MET A 1 258 ? 11.541 3.517 6.993 1.00 93.44 258 MET A C 1
ATOM 1936 O O . MET A 1 258 ? 10.807 2.877 7.746 1.00 93.44 258 MET A O 1
ATOM 1940 N N . GLN A 1 259 ? 11.514 4.853 6.943 1.00 97.00 259 GLN A N 1
ATOM 1941 C CA . GLN A 1 259 ? 10.518 5.610 7.695 1.00 97.00 259 GLN A CA 1
ATOM 1942 C C . GLN A 1 259 ? 9.111 5.236 7.215 1.00 97.00 259 GLN A C 1
ATOM 1944 O O . GLN A 1 259 ? 8.785 5.363 6.035 1.00 97.00 259 GLN A O 1
ATOM 1949 N N . ASP A 1 260 ? 8.277 4.821 8.160 1.00 98.12 260 ASP A N 1
ATOM 1950 C CA . ASP A 1 260 ? 6.910 4.404 7.901 1.00 98.12 260 ASP A CA 1
ATOM 1951 C C . ASP A 1 260 ? 5.984 5.611 7.686 1.00 98.12 260 ASP A C 1
ATOM 1953 O O . ASP A 1 260 ? 5.753 6.419 8.597 1.00 98.12 260 ASP A O 1
ATOM 1957 N N . ARG A 1 261 ? 5.443 5.736 6.471 1.00 97.88 261 ARG A N 1
ATOM 1958 C CA . ARG A 1 261 ? 4.386 6.703 6.134 1.00 97.88 261 ARG A CA 1
ATOM 1959 C C . ARG A 1 261 ? 3.013 6.050 5.968 1.00 97.88 261 ARG A C 1
ATOM 1961 O O . ARG A 1 261 ? 2.006 6.762 5.966 1.00 97.88 261 ARG A O 1
ATOM 1968 N N . GLY A 1 262 ? 2.983 4.723 5.948 1.00 98.00 262 GLY A N 1
ATOM 1969 C CA . GLY A 1 262 ? 1.807 3.880 6.055 1.00 98.00 262 GLY A CA 1
ATOM 1970 C C . GLY A 1 262 ? 1.164 3.467 4.741 1.00 98.00 262 GLY A C 1
ATOM 1971 O O . GLY A 1 262 ? 1.520 3.929 3.656 1.00 98.00 262 GLY A O 1
ATOM 1972 N N . VAL A 1 263 ? 0.159 2.607 4.882 1.00 98.38 263 VAL A N 1
ATOM 1973 C CA . VAL A 1 263 ? -0.823 2.325 3.832 1.00 98.38 263 VAL A CA 1
ATOM 1974 C C . VAL A 1 263 ? -1.731 3.537 3.676 1.00 98.38 263 VAL A C 1
ATOM 1976 O O . VAL A 1 263 ? -2.274 4.045 4.660 1.00 98.38 263 VAL A O 1
ATOM 1979 N N . ARG A 1 264 ? -1.877 4.010 2.442 1.00 97.12 264 ARG A N 1
ATOM 1980 C CA . ARG A 1 264 ? -2.561 5.252 2.081 1.00 97.12 264 ARG A CA 1
ATOM 1981 C C . ARG A 1 264 ? -3.596 5.018 0.992 1.00 97.12 264 ARG A C 1
ATOM 1983 O O . ARG A 1 264 ? -3.618 3.986 0.333 1.00 97.12 264 ARG A O 1
ATOM 1990 N N . PHE A 1 265 ? -4.433 6.022 0.778 1.00 95.19 265 PHE A N 1
ATOM 1991 C CA . PHE A 1 265 ? -5.469 6.028 -0.251 1.00 95.19 265 PHE A CA 1
ATOM 1992 C C . PHE A 1 265 ? -5.332 7.250 -1.153 1.00 95.19 265 PHE A C 1
ATOM 1994 O O . PHE A 1 265 ? -5.157 8.369 -0.652 1.00 95.19 265 PHE A O 1
ATOM 2001 N N . GLY A 1 266 ? -5.393 7.027 -2.465 1.00 92.94 266 GLY A N 1
ATOM 2002 C CA . GLY A 1 266 ? -5.326 8.068 -3.486 1.00 92.94 266 GLY A CA 1
ATOM 2003 C C . GLY A 1 266 ? -6.182 7.742 -4.711 1.00 92.94 266 GLY A C 1
ATOM 2004 O O . GLY A 1 266 ? -6.412 6.585 -5.055 1.00 92.94 266 GLY A O 1
ATOM 2005 N N . ASN A 1 267 ? -6.654 8.783 -5.395 1.00 91.12 267 ASN A N 1
ATOM 2006 C CA . ASN A 1 267 ? -7.511 8.672 -6.579 1.00 91.12 267 ASN A CA 1
ATOM 2007 C C . ASN A 1 267 ? -6.686 8.576 -7.882 1.00 91.12 267 ASN A C 1
ATOM 2009 O O . ASN A 1 267 ? -6.861 9.376 -8.803 1.00 91.12 267 ASN A O 1
ATOM 2013 N N . PHE A 1 268 ? -5.731 7.643 -7.929 1.00 92.25 268 PHE A N 1
ATOM 2014 C CA . PHE A 1 268 ? -4.822 7.474 -9.067 1.00 92.25 268 PHE A CA 1
ATOM 2015 C C . PHE A 1 268 ? -5.530 6.825 -10.256 1.00 92.25 268 PHE A C 1
ATOM 2017 O O . PHE A 1 268 ? -6.135 5.762 -10.122 1.00 92.25 268 PHE A O 1
ATOM 2024 N N . GLU A 1 269 ? -5.418 7.432 -11.439 1.00 92.56 269 GLU A N 1
ATOM 2025 C CA . GLU A 1 269 ? -6.104 6.946 -12.641 1.00 92.56 269 GLU A CA 1
ATOM 2026 C C . GLU A 1 269 ? -5.712 5.515 -13.007 1.00 92.56 269 GLU A C 1
ATOM 2028 O O . GLU A 1 269 ? -6.589 4.707 -13.300 1.00 92.56 269 GLU A O 1
ATOM 2033 N N . VAL A 1 270 ? -4.424 5.173 -12.922 1.00 94.50 270 VAL A N 1
ATOM 2034 C CA . VAL A 1 270 ? -3.960 3.814 -13.224 1.00 94.50 270 VAL A CA 1
ATOM 2035 C C . VAL A 1 270 ? -4.626 2.774 -12.316 1.00 94.50 270 VAL A C 1
ATOM 2037 O O . VAL A 1 270 ? -5.086 1.745 -12.803 1.00 94.50 270 VAL A O 1
ATOM 2040 N N . LEU A 1 271 ? -4.795 3.080 -11.023 1.00 94.25 271 LEU A N 1
ATOM 2041 C CA . LEU A 1 271 ? -5.462 2.192 -10.068 1.00 94.25 271 LEU A CA 1
ATOM 2042 C C . LEU A 1 271 ? -6.984 2.142 -10.267 1.00 94.25 271 LEU A C 1
ATOM 2044 O O . LEU A 1 271 ? -7.594 1.117 -9.985 1.00 94.25 271 LEU A O 1
ATOM 2048 N N . ARG A 1 272 ? -7.609 3.209 -10.787 1.00 91.31 272 ARG A N 1
ATOM 2049 C CA . ARG A 1 272 ? -9.047 3.209 -11.123 1.00 91.31 272 ARG A CA 1
ATOM 2050 C C . ARG A 1 272 ? -9.403 2.260 -12.262 1.00 91.31 272 ARG A C 1
ATOM 2052 O O . ARG A 1 272 ? -10.552 1.829 -12.337 1.00 91.31 272 ARG A O 1
ATOM 2059 N N . LEU A 1 273 ? -8.472 2.033 -13.187 1.00 92.81 273 LEU A N 1
ATOM 2060 C CA . LEU A 1 273 ? -8.739 1.375 -14.468 1.00 92.81 273 LEU A CA 1
ATOM 2061 C C . LEU A 1 273 ? -8.340 -0.109 -14.491 1.00 92.81 273 LEU A C 1
ATOM 2063 O O . LEU A 1 273 ? -8.765 -0.840 -15.390 1.00 92.81 273 LEU A O 1
ATOM 2067 N N . VAL A 1 274 ? -7.528 -0.564 -13.538 1.00 93.75 274 VAL A N 1
ATOM 2068 C CA . VAL A 1 274 ? -7.140 -1.975 -13.406 1.00 93.75 274 VAL A CA 1
ATOM 2069 C C . VAL A 1 274 ? -8.260 -2.810 -12.782 1.00 93.75 274 VAL A C 1
ATOM 2071 O O . VAL A 1 274 ? -8.996 -2.334 -11.923 1.00 93.75 274 VAL A O 1
ATOM 2074 N N . ARG A 1 275 ? -8.390 -4.068 -13.212 1.00 93.31 275 ARG A N 1
ATOM 2075 C CA . ARG A 1 275 ? -9.461 -5.004 -12.803 1.00 93.31 275 ARG A CA 1
ATOM 2076 C C . ARG A 1 275 ? -8.997 -6.088 -11.824 1.00 93.31 275 ARG A C 1
ATOM 2078 O O . ARG A 1 275 ? -9.662 -7.106 -11.661 1.00 93.31 275 ARG A O 1
ATOM 2085 N N . MET A 1 276 ? -7.833 -5.893 -11.220 1.00 93.94 276 MET A N 1
ATOM 2086 C CA . MET A 1 276 ? -7.213 -6.779 -10.236 1.00 93.94 276 MET A CA 1
ATOM 2087 C C . MET A 1 276 ? -6.696 -5.960 -9.051 1.00 93.94 276 MET A C 1
ATOM 2089 O O . MET A 1 276 ? -6.518 -4.747 -9.206 1.00 93.94 276 MET A O 1
ATOM 2093 N N . PRO A 1 277 ? -6.440 -6.565 -7.874 1.00 94.56 277 PRO A N 1
ATOM 2094 C CA . PRO A 1 277 ? -5.836 -5.853 -6.752 1.00 94.56 277 PRO A CA 1
ATOM 2095 C C . PRO A 1 277 ? -4.589 -5.084 -7.200 1.00 94.56 277 PRO A C 1
ATOM 2097 O O . PRO A 1 277 ? -3.641 -5.655 -7.742 1.00 94.56 277 PRO A O 1
ATOM 2100 N N . GLY A 1 278 ? -4.648 -3.767 -7.026 1.00 96.25 278 GLY A N 1
ATOM 2101 C CA . GLY A 1 278 ? -3.663 -2.817 -7.519 1.00 96.25 278 GLY A CA 1
ATOM 2102 C C . GLY A 1 278 ? -3.142 -1.927 -6.402 1.00 96.25 278 GLY A C 1
ATOM 2103 O O . GLY A 1 278 ? -3.935 -1.408 -5.611 1.00 96.25 278 GLY A O 1
ATOM 2104 N N . ILE A 1 279 ? -1.825 -1.742 -6.354 1.00 98.69 279 ILE A N 1
ATOM 2105 C CA . ILE A 1 279 ? -1.153 -0.825 -5.430 1.00 98.69 279 ILE A CA 1
ATOM 2106 C C . ILE A 1 279 ? -0.183 0.087 -6.180 1.00 98.69 279 ILE A C 1
ATOM 2108 O O . ILE A 1 279 ? 0.337 -0.276 -7.236 1.00 98.69 279 ILE A O 1
ATOM 2112 N N . LEU A 1 280 ? 0.083 1.261 -5.612 1.00 98.81 280 LEU A N 1
ATOM 2113 C CA . LEU A 1 280 ? 1.150 2.161 -6.042 1.00 98.81 280 LEU A CA 1
ATOM 2114 C C . LEU A 1 280 ? 2.122 2.368 -4.885 1.00 98.81 280 LEU A C 1
ATOM 2116 O O . LEU A 1 280 ? 1.719 2.778 -3.803 1.00 98.81 280 LEU A O 1
ATOM 2120 N N . ILE A 1 281 ? 3.394 2.060 -5.099 1.00 98.88 281 ILE A N 1
ATOM 2121 C CA . ILE A 1 281 ? 4.447 2.151 -4.092 1.00 98.88 281 ILE A CA 1
ATOM 2122 C C . ILE A 1 281 ? 5.263 3.404 -4.375 1.00 98.88 281 ILE A C 1
ATOM 2124 O O . ILE A 1 281 ? 5.909 3.495 -5.416 1.00 98.88 281 ILE A O 1
ATOM 2128 N N . GLU A 1 282 ? 5.276 4.325 -3.420 1.00 98.62 282 GLU A N 1
ATOM 2129 C CA . GLU A 1 282 ? 6.249 5.408 -3.373 1.00 98.62 282 GLU A CA 1
ATOM 2130 C C . GLU A 1 282 ? 7.468 4.925 -2.592 1.00 98.62 282 GLU A C 1
ATOM 2132 O O . GLU A 1 282 ? 7.457 4.877 -1.359 1.00 98.62 282 GLU A O 1
ATOM 2137 N N . THR A 1 283 ? 8.529 4.534 -3.297 1.00 98.06 283 THR A N 1
ATOM 2138 C CA . THR A 1 283 ? 9.666 3.807 -2.706 1.00 98.06 283 THR A CA 1
ATOM 2139 C C . THR A 1 283 ? 10.611 4.669 -1.866 1.00 98.06 283 THR A C 1
ATOM 2141 O O . THR A 1 283 ? 11.633 4.177 -1.398 1.00 98.06 283 THR A O 1
ATOM 2144 N N . GLY A 1 284 ? 10.309 5.954 -1.701 1.00 97.19 284 GLY A N 1
ATOM 2145 C CA . GLY A 1 284 ? 11.141 6.959 -1.041 1.00 97.19 284 GLY A CA 1
ATOM 2146 C C . GLY A 1 284 ? 11.072 8.296 -1.777 1.00 97.19 284 GLY A C 1
ATOM 2147 O O . GLY A 1 284 ? 10.463 8.384 -2.840 1.00 97.19 284 GLY A O 1
ATOM 2148 N N . PHE A 1 285 ? 11.690 9.342 -1.223 1.00 97.19 285 PHE A N 1
ATOM 2149 C CA . PHE A 1 285 ? 11.603 10.704 -1.773 1.00 97.19 285 PHE A CA 1
ATOM 2150 C C . PHE A 1 285 ? 12.847 11.098 -2.582 1.00 97.19 285 PHE A C 1
ATOM 2152 O O . PHE A 1 285 ? 13.885 11.405 -2.001 1.00 97.19 285 PHE A O 1
ATOM 2159 N N . LEU A 1 286 ? 12.754 11.217 -3.911 1.00 96.19 286 LEU A N 1
ATOM 2160 C CA . LEU A 1 286 ? 13.883 11.679 -4.738 1.00 96.19 286 LEU A CA 1
ATOM 2161 C C . LEU A 1 286 ? 14.254 13.147 -4.493 1.00 96.19 286 LEU A C 1
ATOM 2163 O O . LEU A 1 286 ? 15.406 13.535 -4.718 1.00 96.19 286 LEU A O 1
ATOM 2167 N N . SER A 1 287 ? 13.321 13.968 -4.003 1.00 95.19 287 SER A N 1
ATOM 2168 C CA . SER A 1 287 ? 13.633 15.341 -3.587 1.00 95.19 287 SER A CA 1
ATOM 2169 C C . SER A 1 287 ? 14.473 15.400 -2.305 1.00 95.19 287 SER A C 1
ATOM 2171 O O . SER A 1 287 ? 15.095 16.426 -2.027 1.00 95.19 287 SER A O 1
ATOM 2173 N N . ASN A 1 288 ? 14.564 14.303 -1.546 1.00 95.88 288 ASN A N 1
ATOM 2174 C CA . ASN A 1 288 ? 15.411 14.196 -0.366 1.00 95.88 288 ASN A CA 1
ATOM 2175 C C . ASN A 1 288 ? 16.809 13.672 -0.739 1.00 95.88 288 ASN A C 1
ATOM 2177 O O . ASN A 1 288 ? 16.909 12.558 -1.248 1.00 95.88 288 ASN A O 1
ATOM 2181 N N . PRO A 1 289 ? 17.902 14.423 -0.491 1.00 94.31 289 PRO A N 1
ATOM 2182 C CA . PRO A 1 289 ? 19.245 13.990 -0.873 1.00 94.31 289 PRO A CA 1
ATOM 2183 C C . PRO A 1 289 ? 19.670 12.630 -0.311 1.00 94.31 289 PRO A C 1
ATOM 2185 O O . PRO A 1 289 ? 20.211 11.827 -1.066 1.00 94.31 289 PRO A O 1
ATOM 2188 N N . SER A 1 290 ? 19.379 12.347 0.961 1.00 94.50 290 SER A N 1
ATOM 2189 C CA . SER A 1 290 ? 19.764 11.084 1.601 1.00 94.50 290 SER A CA 1
ATOM 2190 C C . SER A 1 290 ? 18.951 9.894 1.087 1.00 94.50 290 SER A C 1
ATOM 2192 O O . SER A 1 290 ? 19.486 8.800 0.941 1.00 94.50 290 SER A O 1
ATOM 2194 N N . GLU A 1 291 ? 17.660 10.080 0.796 1.00 95.88 291 GLU A N 1
ATOM 2195 C CA . GLU A 1 291 ? 16.843 9.021 0.179 1.00 95.88 291 GLU A CA 1
ATOM 2196 C C . GLU A 1 291 ? 17.221 8.816 -1.286 1.00 95.88 291 GLU A C 1
ATOM 2198 O O . GLU A 1 291 ? 17.281 7.682 -1.743 1.00 95.88 291 GLU A O 1
ATOM 2203 N N . ARG A 1 292 ? 17.530 9.892 -2.015 1.00 95.62 292 ARG A N 1
ATOM 2204 C CA . ARG A 1 292 ? 17.987 9.817 -3.403 1.00 95.62 292 ARG A CA 1
ATOM 2205 C C . ARG A 1 292 ? 19.291 9.039 -3.529 1.00 95.62 292 ARG A C 1
ATOM 2207 O O . ARG A 1 292 ? 19.392 8.215 -4.423 1.00 95.62 292 ARG A O 1
ATOM 2214 N N . GLU A 1 293 ? 20.261 9.271 -2.648 1.00 95.69 293 GLU A N 1
ATOM 2215 C CA . GLU A 1 293 ? 21.507 8.495 -2.620 1.00 95.69 293 GLU A CA 1
ATOM 2216 C C . GLU A 1 293 ? 21.230 7.001 -2.403 1.00 95.69 293 GLU A C 1
ATOM 2218 O O . GLU A 1 293 ? 21.686 6.169 -3.183 1.00 95.69 293 GLU A O 1
ATOM 2223 N N . ARG A 1 294 ? 20.377 6.662 -1.427 1.00 95.88 294 ARG A N 1
ATOM 2224 C CA . ARG A 1 294 ? 19.947 5.276 -1.180 1.00 95.88 294 ARG A CA 1
ATOM 2225 C C . ARG A 1 294 ? 19.217 4.665 -2.375 1.00 95.88 294 ARG A C 1
ATOM 2227 O O . ARG A 1 294 ? 19.515 3.547 -2.761 1.00 95.88 294 ARG A O 1
ATOM 2234 N N . LEU A 1 295 ? 18.292 5.392 -2.997 1.00 96.44 295 LEU A N 1
ATOM 2235 C CA . LEU A 1 295 ? 17.528 4.916 -4.155 1.00 96.44 295 LEU A CA 1
ATOM 2236 C C . LEU A 1 295 ? 18.393 4.690 -5.402 1.00 96.44 295 LEU A C 1
ATOM 2238 O O . LEU A 1 295 ? 17.929 4.036 -6.334 1.00 96.44 295 LEU A O 1
ATOM 2242 N N . LEU A 1 296 ? 19.623 5.206 -5.437 1.00 96.19 296 LEU A N 1
ATOM 2243 C CA . LEU A 1 296 ? 20.605 4.935 -6.490 1.00 96.19 296 LEU A CA 1
ATOM 2244 C C . LEU A 1 296 ? 21.614 3.849 -6.103 1.00 96.19 296 LEU A C 1
ATOM 2246 O O . LEU A 1 296 ? 22.283 3.320 -6.987 1.00 96.19 296 LEU A O 1
ATOM 2250 N N . ASP A 1 297 ? 21.719 3.515 -4.818 1.00 97.88 297 ASP A N 1
ATOM 2251 C CA . ASP A 1 297 ? 22.634 2.496 -4.322 1.00 97.88 297 ASP A CA 1
ATOM 2252 C C . ASP A 1 297 ? 22.130 1.081 -4.680 1.00 97.88 297 ASP A C 1
ATOM 2254 O O . ASP A 1 297 ? 21.032 0.691 -4.264 1.00 97.88 297 ASP A O 1
ATOM 2258 N N . PRO A 1 298 ? 22.912 0.269 -5.418 1.00 98.06 298 PRO A N 1
ATOM 2259 C CA . PRO A 1 298 ? 22.474 -1.060 -5.844 1.00 98.06 298 PRO A CA 1
ATOM 2260 C C . PRO A 1 298 ? 22.145 -2.012 -4.687 1.00 98.06 298 PRO A C 1
ATOM 2262 O O . PRO A 1 298 ? 21.228 -2.826 -4.802 1.00 98.06 298 PRO A O 1
ATOM 2265 N N . SER A 1 299 ? 22.859 -1.915 -3.559 1.00 97.56 299 SER A N 1
ATOM 2266 C CA . SER A 1 299 ? 22.626 -2.788 -2.402 1.00 97.56 299 SER A CA 1
ATOM 2267 C C . SER A 1 299 ? 21.312 -2.443 -1.695 1.00 97.56 299 SER A C 1
ATOM 2269 O O . SER A 1 299 ? 20.557 -3.327 -1.278 1.00 97.56 299 SER A O 1
ATOM 2271 N N . TYR A 1 300 ? 20.989 -1.153 -1.610 1.00 97.75 300 TYR A N 1
ATOM 2272 C CA . TYR A 1 300 ? 19.726 -0.666 -1.085 1.00 97.75 300 TYR A CA 1
ATOM 2273 C C . TYR A 1 300 ? 18.560 -1.054 -1.995 1.00 97.75 300 TYR A C 1
ATOM 2275 O O . TYR A 1 300 ? 17.564 -1.584 -1.499 1.00 97.75 300 TYR A O 1
ATOM 2283 N N . GLN A 1 301 ? 18.702 -0.867 -3.312 1.00 98.44 301 GLN A N 1
ATOM 2284 C CA . GLN A 1 301 ? 17.703 -1.300 -4.292 1.00 98.44 301 GLN A CA 1
ATOM 2285 C C . GLN A 1 301 ? 17.417 -2.803 -4.174 1.00 98.44 301 GLN A C 1
ATOM 2287 O O . GLN A 1 301 ? 16.254 -3.191 -4.099 1.00 98.44 301 GLN A O 1
ATOM 2292 N N . ALA A 1 302 ? 18.455 -3.639 -4.056 1.00 98.06 302 ALA A N 1
ATOM 2293 C CA . ALA A 1 302 ? 18.296 -5.083 -3.899 1.00 98.06 302 ALA A CA 1
ATOM 2294 C C . ALA A 1 302 ? 17.506 -5.457 -2.632 1.00 98.06 302 ALA A C 1
ATOM 2296 O O . ALA A 1 302 ? 16.588 -6.275 -2.707 1.00 98.06 302 ALA A O 1
ATOM 2297 N N . ARG A 1 303 ? 17.803 -4.831 -1.481 1.00 98.19 303 ARG A N 1
ATOM 2298 C CA . ARG A 1 303 ? 17.051 -5.058 -0.231 1.00 98.19 303 ARG A CA 1
ATOM 2299 C C . ARG A 1 303 ? 15.600 -4.595 -0.334 1.00 98.19 303 ARG A C 1
ATOM 2301 O O . ARG A 1 303 ? 14.699 -5.317 0.083 1.00 98.19 303 ARG A O 1
ATOM 2308 N N . LEU A 1 304 ? 15.372 -3.415 -0.909 1.00 98.50 304 LEU A N 1
ATOM 2309 C CA . LEU A 1 304 ? 14.032 -2.877 -1.133 1.00 98.50 304 LEU A CA 1
ATOM 2310 C C . LEU A 1 304 ? 13.202 -3.805 -2.029 1.00 98.50 304 LEU A C 1
ATOM 2312 O O . LEU A 1 304 ? 12.074 -4.157 -1.689 1.00 98.50 304 LEU A O 1
ATOM 2316 N N . VAL A 1 305 ? 13.771 -4.232 -3.155 1.00 98.62 305 VAL A N 1
ATOM 2317 C CA . VAL A 1 305 ? 13.115 -5.132 -4.106 1.00 98.62 305 VAL A CA 1
ATOM 2318 C C . VAL A 1 305 ? 12.827 -6.494 -3.476 1.00 98.62 305 VAL A C 1
ATOM 2320 O O . VAL A 1 305 ? 11.740 -7.033 -3.680 1.00 98.62 305 VAL A O 1
ATOM 2323 N N . MET A 1 306 ? 13.760 -7.040 -2.693 1.00 98.31 306 MET A N 1
ATOM 2324 C CA . MET A 1 306 ? 13.562 -8.306 -1.985 1.00 98.31 306 MET A CA 1
ATOM 2325 C C . MET A 1 306 ? 12.399 -8.215 -0.991 1.00 98.31 306 MET A C 1
ATOM 2327 O O . MET A 1 306 ? 11.516 -9.067 -1.027 1.00 98.31 306 MET A O 1
ATOM 2331 N N . ALA A 1 307 ? 12.320 -7.134 -0.207 1.00 98.44 307 ALA A N 1
ATOM 2332 C CA . ALA A 1 307 ? 11.214 -6.908 0.722 1.00 98.44 307 ALA A CA 1
ATOM 2333 C C . ALA A 1 307 ? 9.849 -6.813 0.007 1.00 98.44 307 ALA A C 1
ATOM 2335 O O . ALA A 1 307 ? 8.857 -7.372 0.479 1.00 98.44 307 ALA A O 1
ATOM 2336 N N . ILE A 1 308 ? 9.785 -6.152 -1.157 1.00 98.69 308 ILE A N 1
ATOM 2337 C CA . ILE A 1 308 ? 8.561 -6.093 -1.979 1.00 98.69 308 ILE A CA 1
ATOM 2338 C C . ILE A 1 308 ? 8.213 -7.482 -2.542 1.00 98.69 308 ILE A C 1
ATOM 2340 O O . ILE A 1 308 ? 7.049 -7.887 -2.522 1.00 98.69 308 ILE A O 1
ATOM 2344 N N . CYS A 1 309 ? 9.207 -8.228 -3.029 1.00 98.25 309 CYS A N 1
ATOM 2345 C CA . CYS A 1 309 ? 9.026 -9.576 -3.566 1.00 98.25 309 CYS A CA 1
ATOM 2346 C C . CYS A 1 309 ? 8.494 -10.549 -2.501 1.00 98.25 309 CYS A C 1
ATOM 2348 O O . CYS A 1 309 ? 7.537 -11.289 -2.748 1.00 98.25 309 CYS A O 1
ATOM 2350 N N . ASP A 1 310 ? 9.066 -10.514 -1.297 1.00 96.38 310 ASP A N 1
ATOM 2351 C CA . ASP A 1 310 ? 8.629 -11.347 -0.181 1.00 96.38 310 ASP A CA 1
ATOM 2352 C C . ASP A 1 310 ? 7.206 -10.993 0.260 1.00 96.38 310 ASP A C 1
ATOM 2354 O O . ASP A 1 310 ? 6.395 -11.900 0.439 1.00 96.38 310 ASP A O 1
ATOM 2358 N N . ALA A 1 311 ? 6.841 -9.708 0.304 1.00 97.06 311 ALA A N 1
ATOM 2359 C CA . ALA A 1 311 ? 5.469 -9.283 0.585 1.00 97.06 311 ALA A CA 1
ATOM 2360 C C . ALA A 1 311 ? 4.446 -9.814 -0.433 1.00 97.06 311 ALA A C 1
ATOM 2362 O O . ALA A 1 311 ? 3.376 -10.296 -0.053 1.00 97.06 311 ALA A O 1
ATOM 2363 N N . ILE A 1 312 ? 4.765 -9.762 -1.732 1.00 96.56 312 ILE A N 1
ATOM 2364 C CA . ILE A 1 312 ? 3.909 -10.330 -2.791 1.00 96.56 312 ILE A CA 1
ATOM 2365 C C . ILE A 1 312 ? 3.765 -11.844 -2.600 1.00 96.56 312 ILE A C 1
ATOM 2367 O O . ILE A 1 312 ? 2.684 -12.408 -2.782 1.00 96.56 312 ILE A O 1
ATOM 2371 N N . HIS A 1 313 ? 4.838 -12.513 -2.186 1.00 93.12 313 HIS A N 1
ATOM 2372 C CA . HIS A 1 313 ? 4.828 -13.945 -1.933 1.00 93.12 313 HIS A CA 1
ATOM 2373 C C . HIS A 1 313 ? 4.055 -14.346 -0.672 1.00 93.12 313 HIS A C 1
ATOM 2375 O O . HIS A 1 313 ? 3.323 -15.338 -0.687 1.00 93.12 313 HIS A O 1
ATOM 2381 N N . GLU A 1 314 ? 4.138 -13.556 0.396 1.00 91.50 314 GLU A N 1
ATOM 2382 C CA . GLU A 1 314 ? 3.276 -13.683 1.570 1.00 91.50 314 GLU A CA 1
ATOM 2383 C C . GLU A 1 314 ? 1.801 -13.483 1.195 1.00 91.50 314 GLU A C 1
ATOM 2385 O O . GLU A 1 314 ? 0.944 -14.280 1.590 1.00 91.50 314 GLU A O 1
ATOM 2390 N N . TYR A 1 315 ? 1.502 -12.470 0.376 1.00 92.88 315 TYR A N 1
ATOM 2391 C CA . TYR A 1 315 ? 0.148 -12.206 -0.104 1.00 92.88 315 TYR A CA 1
ATOM 2392 C C . TYR A 1 315 ? -0.416 -13.404 -0.883 1.00 92.88 315 TYR A C 1
ATOM 2394 O O . TYR A 1 315 ? -1.514 -13.883 -0.574 1.00 92.88 315 TYR A O 1
ATOM 2402 N N . ALA A 1 316 ? 0.353 -13.940 -1.835 1.00 91.00 316 ALA A N 1
ATOM 2403 C CA . ALA A 1 316 ? -0.035 -15.099 -2.640 1.00 91.00 316 ALA A CA 1
ATOM 2404 C C . ALA A 1 316 ? -0.331 -16.349 -1.787 1.00 91.00 316 ALA A C 1
ATOM 2406 O O . ALA A 1 316 ? -1.181 -17.161 -2.146 1.00 91.00 316 ALA A O 1
ATOM 2407 N N . ARG A 1 317 ? 0.315 -16.490 -0.622 1.00 86.44 317 ARG A N 1
ATOM 2408 C CA . ARG A 1 317 ? 0.087 -17.597 0.324 1.00 86.44 317 ARG A CA 1
ATOM 2409 C C . ARG A 1 317 ? -1.129 -17.434 1.239 1.00 86.44 317 ARG A C 1
ATOM 2411 O O . ARG A 1 317 ? -1.409 -18.337 2.019 1.00 86.44 317 ARG A O 1
ATOM 2418 N N . GLY A 1 318 ? -1.857 -16.319 1.175 1.00 82.25 318 GLY A N 1
ATOM 2419 C CA . GLY A 1 318 ? -2.982 -16.076 2.092 1.00 82.25 318 GLY A CA 1
ATOM 2420 C C . GLY A 1 318 ? -2.585 -15.399 3.416 1.00 82.25 318 GLY A C 1
ATOM 2421 O O . GLY A 1 318 ? -3.434 -15.202 4.290 1.00 82.25 318 GLY A O 1
ATOM 2422 N N . ASN A 1 319 ? -1.318 -14.994 3.580 1.00 81.06 319 ASN A N 1
ATOM 2423 C CA . ASN A 1 319 ? -0.873 -14.303 4.793 1.00 81.06 319 ASN A CA 1
ATOM 2424 C C . ASN A 1 319 ? -1.442 -12.876 4.840 1.00 81.06 319 ASN A C 1
ATOM 2426 O O . ASN A 1 319 ? -1.707 -12.265 3.804 1.00 81.06 319 ASN A O 1
ATOM 2430 N N . THR A 1 320 ? -1.645 -12.336 6.039 1.00 70.88 320 THR A N 1
ATOM 2431 C CA . THR A 1 320 ? -2.125 -10.951 6.264 1.00 70.88 320 THR A CA 1
ATOM 2432 C C . THR A 1 320 ? -1.172 -10.130 7.119 1.00 70.88 320 THR A C 1
ATOM 2434 O O . THR A 1 320 ? -1.428 -8.962 7.386 1.00 70.88 320 THR A O 1
ATOM 2437 N N . THR A 1 321 ? -0.081 -10.738 7.571 1.00 72.06 321 THR A N 1
ATOM 2438 C CA . THR A 1 321 ? 0.942 -10.098 8.385 1.00 72.06 321 THR A CA 1
ATOM 2439 C C . THR A 1 321 ? 2.309 -10.532 7.909 1.00 72.06 321 THR A C 1
ATOM 2441 O O . THR A 1 321 ? 2.477 -11.682 7.497 1.00 72.06 321 THR A O 1
ATOM 2444 N N . TYR A 1 322 ? 3.273 -9.628 8.050 1.00 70.62 322 TYR A N 1
ATOM 2445 C CA . TYR A 1 322 ? 4.683 -9.966 7.951 1.00 70.62 322 TYR A CA 1
ATOM 2446 C C . TYR A 1 322 ? 5.017 -11.075 8.953 1.00 70.62 322 TYR A C 1
ATOM 2448 O O . TYR A 1 322 ? 4.724 -10.947 10.147 1.00 70.62 322 TYR A O 1
ATOM 2456 N N . ASN A 1 323 ? 5.591 -12.179 8.475 1.00 62.62 323 ASN A N 1
ATOM 2457 C CA . ASN A 1 323 ? 5.980 -13.285 9.339 1.00 62.62 323 ASN A CA 1
ATOM 2458 C C . ASN A 1 323 ? 7.483 -13.218 9.633 1.00 62.62 323 ASN A C 1
ATOM 2460 O O . ASN A 1 323 ? 8.304 -13.658 8.833 1.00 62.62 323 ASN A O 1
ATOM 2464 N N . GLN A 1 324 ? 7.851 -12.739 10.825 1.00 51.56 324 GLN A N 1
ATOM 2465 C CA . GLN A 1 324 ? 9.256 -12.683 11.259 1.00 51.56 324 GLN A CA 1
ATOM 2466 C C . GLN A 1 324 ? 9.955 -14.055 11.286 1.00 51.56 324 GLN A C 1
ATOM 2468 O O . GLN A 1 324 ? 11.180 -14.114 11.286 1.00 51.56 324 GLN A O 1
ATOM 2473 N N . ARG A 1 325 ? 9.210 -15.172 11.285 1.00 44.00 325 ARG A N 1
ATOM 2474 C CA . ARG A 1 325 ? 9.768 -16.530 11.432 1.00 44.00 325 ARG A CA 1
ATOM 2475 C C . ARG A 1 325 ? 10.523 -17.061 10.202 1.00 44.00 325 ARG A C 1
ATOM 2477 O O . ARG A 1 325 ? 10.999 -18.189 10.247 1.00 44.00 325 ARG A O 1
ATOM 2484 N N . GLY A 1 326 ? 10.619 -16.293 9.114 1.00 38.19 326 GLY A N 1
ATOM 2485 C CA . GLY A 1 326 ? 11.322 -16.696 7.888 1.00 38.19 326 GLY A CA 1
ATOM 2486 C C . GLY A 1 326 ? 12.812 -16.342 7.834 1.00 38.19 326 GLY A C 1
ATOM 2487 O O . GLY A 1 326 ? 13.525 -16.902 7.005 1.00 38.19 326 GLY A O 1
ATOM 2488 N N . GLN A 1 327 ? 13.305 -15.451 8.701 1.00 40.03 327 GLN A N 1
ATOM 2489 C CA . GLN A 1 327 ? 14.742 -15.196 8.813 1.00 40.03 327 GLN A CA 1
ATOM 2490 C C . GLN A 1 327 ? 15.319 -16.177 9.827 1.00 40.03 327 GLN A C 1
ATOM 2492 O O . GLN A 1 327 ? 15.163 -16.013 11.036 1.00 40.03 327 GLN A O 1
ATOM 2497 N N . GLY A 1 328 ? 15.897 -17.259 9.307 1.00 32.00 328 GLY A N 1
ATOM 2498 C CA . GLY A 1 328 ? 16.501 -18.311 10.105 1.00 32.00 328 GLY A CA 1
ATOM 2499 C C . GLY A 1 328 ? 17.442 -17.739 11.160 1.00 32.00 328 GLY A C 1
ATOM 2500 O O . GLY A 1 328 ? 18.305 -16.913 10.871 1.00 32.00 328 GLY A O 1
ATOM 2501 N N . SER A 1 329 ? 17.290 -18.240 12.380 1.00 32.28 329 SER A N 1
ATOM 2502 C CA . SER A 1 329 ? 18.361 -18.322 13.359 1.00 32.28 329 SER A CA 1
ATOM 2503 C C . SER A 1 329 ? 19.505 -19.146 12.763 1.00 32.28 329 SER A C 1
ATOM 2505 O O . SER A 1 329 ? 19.602 -20.350 12.995 1.00 32.28 329 SER A O 1
ATOM 2507 N N . GLY A 1 330 ? 20.335 -18.497 11.950 1.00 31.44 330 GLY A N 1
ATOM 2508 C CA . GLY A 1 330 ? 21.707 -18.912 11.721 1.00 31.44 330 GLY A CA 1
ATOM 2509 C C . GLY A 1 330 ? 22.470 -18.658 13.013 1.00 31.44 330 GLY A C 1
ATOM 2510 O O . GLY A 1 330 ? 22.844 -17.522 13.297 1.00 31.44 330 GLY A O 1
ATOM 2511 N N . LYS A 1 331 ? 22.582 -19.704 13.831 1.00 34.38 331 LYS A N 1
ATOM 2512 C CA . LYS A 1 331 ? 23.745 -19.860 14.702 1.00 34.38 331 LYS A CA 1
ATOM 2513 C C . LYS A 1 331 ? 24.975 -20.093 13.835 1.00 34.38 331 LYS A C 1
ATOM 2515 O O . LYS A 1 331 ? 24.803 -20.737 12.774 1.00 34.38 331 LYS A O 1
#

Secondary structure (DSSP, 8-state):
-PPPHHHHHHHHHHHHSTT------EE-TTS-EEEEHHHHHHHTT-EEEEEETTTEEEEEETTEEEEEETT-SEEEETTEEEE-SS--EE-SS-EEEEHHHIIIIIHHHHSPPP-----EEEEEE--BTTB--SEETTEEHHHHHHHHHHHHHHHHHTTT-EEEES-SSS----HHHHHHHHHHTT-SEEEEEEEE--SSSTTT--SEEEEEEPPTTSBPTTT-PBPPPPTT--HHHHHHHHHHHHHHHHHIIIII---EEEEEEE--HHHHH-SS-EEEEEEEETTSHHHHHHHH-HHHHHHHHHHHHHHHHHHHTT--S--GGGS----

Solvent-accessible surface area (backbone atoms only — not comparable to full-atom values): 17282 Å² total; per-residue (Å²): 140,82,80,54,78,65,61,55,51,51,50,52,52,53,62,67,60,73,71,68,68,83,74,70,74,41,67,47,103,80,73,45,52,25,35,54,42,64,60,56,31,49,78,72,72,31,48,73,53,63,84,39,80,38,44,33,34,37,42,39,49,99,68,44,41,36,40,43,31,45,78,29,33,62,29,28,48,76,84,36,43,35,54,44,52,55,55,26,48,46,42,79,89,49,45,31,36,40,47,66,37,46,62,45,55,50,44,36,48,67,38,74,56,75,70,44,90,66,44,35,41,24,37,32,34,37,53,16,48,90,45,39,60,63,66,58,91,97,45,37,33,24,58,49,18,43,52,52,44,54,53,36,40,57,58,36,42,76,73,70,35,48,68,45,60,65,52,92,62,81,46,60,67,53,53,68,54,41,15,49,52,39,48,73,71,61,29,52,31,37,42,32,33,40,54,37,69,46,87,75,59,58,55,70,59,70,33,35,36,19,30,25,61,21,48,50,92,26,35,11,69,80,76,68,43,63,16,62,85,43,103,61,75,48,70,67,39,45,22,48,12,44,34,46,25,44,20,31,43,42,26,32,33,72,75,64,65,44,49,79,68,14,28,36,27,31,73,49,67,43,53,50,61,33,85,34,30,32,35,36,35,28,75,22,15,59,46,8,64,72,46,33,53,44,68,69,32,68,70,50,44,51,49,47,36,47,24,44,45,50,20,53,52,40,41,39,68,26,48,56,59,72,67,76,84,73,68,72,88,76,124